Protein AF-A0A258ZKT2-F1 (afdb_monomer_lite)

Foldseek 3Di:
DLVQLLVLLLVLLLVVVVLVVCCVPVCPPVVDPVCVPVSVVVNVVSVVSNVVSVVVNLVVQLVVLVVVLVVVLVVLVVVVVPDDVVVCVVDDPVVSVCCNPVVSVVSSCCRNPVVSVVVSVVSSVVSNLVSVCVVPVVVSVVVVVVVCVVVVVVVVVVVVVVVVVVVVVVVVVVVVVVVVVVVD

Secondary structure (DSSP, 8-state):
-HHHHHHHHHHHHHHHHHHHHHIIIIIIIS--TTHHHHHHHHHHHHHHHHHHHHHHHHHHHHHHHHHHHHHHHHHHHHHHHTS-HHHHHHS-HHHHHHIIIIIHHHHHHIIIIIHHHHHHHHHHHHHHHHHHHHH-HHHHHHHHHHHHHHHHHHHHHHHHHHHHHHHHHHHHHHHHHHHHHHH-

Radius of gyration: 26.13 Å; chains: 1; bounding box: 50×31×79 Å

pLDDT: mean 92.73, std 4.39, range [70.81, 97.38]

Sequence (184 aa):
MVLIGILLTVTATAGTAHIMQPIMDNMFIKKEPEMLIFIPLLLIGIYVLKSLGRYLQSVYTNYIGLHIISRLREDLLEKIMHMDMQFLYINRSGELISRITNDLARVQYFVSSMLPELIRESITVVALVGYVIWLNPVLAFWSLIVMPVIIVPLISITKRLKRLSYRSQEKNADVMTRLTEVFN

Structure (mmCIF, N/CA/C/O backbone):
data_AF-A0A258ZKT2-F1
#
_entry.id   AF-A0A258ZKT2-F1
#
loop_
_atom_site.group_PDB
_atom_site.id
_atom_site.type_symbol
_atom_site.label_atom_id
_atom_site.label_alt_id
_atom_site.label_comp_id
_atom_site.label_asym_id
_atom_site.label_entity_id
_atom_site.label_seq_id
_atom_site.pdbx_PDB_ins_code
_atom_site.Cartn_x
_atom_site.Cartn_y
_atom_site.Cartn_z
_atom_site.occupancy
_atom_site.B_iso_or_equiv
_atom_site.auth_seq_id
_atom_site.auth_comp_id
_atom_site.auth_asym_id
_atom_site.auth_atom_id
_atom_site.pdbx_PDB_model_num
ATOM 1 N N . MET A 1 1 ? 14.574 -7.293 6.098 1.00 87.44 1 MET A N 1
ATOM 2 C CA . MET A 1 1 ? 14.215 -5.890 6.413 1.00 87.44 1 MET A CA 1
ATOM 3 C C . MET A 1 1 ? 12.902 -5.439 5.778 1.00 87.44 1 MET A C 1
ATOM 5 O O . MET A 1 1 ? 12.082 -4.902 6.508 1.00 87.44 1 MET A O 1
ATOM 9 N N . VAL A 1 2 ? 12.629 -5.718 4.492 1.00 91.06 2 VAL A N 1
ATOM 10 C CA . VAL A 1 2 ? 11.321 -5.399 3.862 1.00 91.06 2 VAL A CA 1
ATOM 11 C C . VAL A 1 2 ? 10.137 -5.972 4.652 1.00 91.06 2 VAL A C 1
ATOM 13 O O . VAL A 1 2 ? 9.234 -5.228 5.018 1.00 91.06 2 VAL A O 1
ATOM 16 N N . LEU A 1 3 ? 10.178 -7.267 4.992 1.00 92.44 3 LEU A N 1
ATOM 17 C CA . LEU A 1 3 ? 9.130 -7.925 5.787 1.00 92.44 3 LEU A CA 1
ATOM 18 C C . LEU A 1 3 ? 8.933 -7.284 7.167 1.00 92.44 3 LEU A C 1
ATOM 20 O O . LEU A 1 3 ? 7.804 -7.138 7.614 1.00 92.44 3 LEU A O 1
ATOM 24 N N . ILE A 1 4 ? 10.015 -6.846 7.817 1.00 94.25 4 ILE A N 1
ATOM 25 C CA . ILE A 1 4 ? 9.947 -6.152 9.112 1.00 94.25 4 ILE A CA 1
ATOM 26 C C . ILE A 1 4 ? 9.243 -4.801 8.948 1.00 94.25 4 ILE A C 1
ATOM 28 O O . ILE A 1 4 ? 8.352 -4.481 9.727 1.00 94.25 4 ILE A O 1
ATOM 32 N N . GLY A 1 5 ? 9.582 -4.037 7.904 1.00 94.19 5 GLY A N 1
ATOM 33 C CA . GLY A 1 5 ? 8.896 -2.784 7.582 1.00 94.19 5 GLY A CA 1
ATOM 34 C C . GLY A 1 5 ? 7.404 -2.983 7.292 1.00 94.19 5 GLY A C 1
ATOM 35 O O . GLY A 1 5 ? 6.572 -2.205 7.765 1.00 94.19 5 GLY A O 1
ATOM 36 N N . ILE A 1 6 ? 7.052 -4.061 6.581 1.00 94.31 6 ILE A N 1
ATOM 37 C CA . ILE A 1 6 ? 5.658 -4.455 6.331 1.00 94.31 6 ILE A CA 1
ATOM 38 C C . ILE A 1 6 ? 4.947 -4.769 7.647 1.00 94.31 6 ILE A C 1
ATOM 40 O O . ILE A 1 6 ? 3.912 -4.170 7.921 1.00 94.31 6 ILE A O 1
ATOM 44 N N . LEU A 1 7 ? 5.511 -5.647 8.480 1.00 95.06 7 LEU A N 1
ATOM 45 C CA . LEU A 1 7 ? 4.915 -6.034 9.759 1.00 95.06 7 LEU A CA 1
ATOM 46 C C . LEU A 1 7 ? 4.712 -4.826 10.677 1.00 95.06 7 LEU A C 1
ATOM 48 O O . LEU A 1 7 ? 3.612 -4.654 11.186 1.00 95.06 7 LEU A O 1
ATOM 52 N N . LEU A 1 8 ? 5.711 -3.947 10.812 1.00 95.50 8 LEU A N 1
ATOM 53 C CA . LEU A 1 8 ? 5.593 -2.697 11.576 1.00 95.50 8 LEU A CA 1
ATOM 54 C C . LEU A 1 8 ? 4.475 -1.788 11.048 1.00 95.50 8 LEU A C 1
ATOM 56 O O . LEU A 1 8 ? 3.731 -1.187 11.818 1.00 95.50 8 LEU A O 1
ATOM 60 N N . THR A 1 9 ? 4.338 -1.682 9.726 1.00 95.62 9 THR A N 1
ATOM 61 C CA . THR A 1 9 ? 3.287 -0.858 9.115 1.00 95.62 9 THR A CA 1
ATOM 62 C C . THR A 1 9 ? 1.899 -1.447 9.365 1.00 95.62 9 THR A C 1
ATOM 64 O O . THR A 1 9 ? 0.956 -0.705 9.652 1.00 95.62 9 THR A O 1
ATOM 67 N N . VAL A 1 10 ? 1.766 -2.771 9.258 1.00 95.88 10 VAL A N 1
ATOM 68 C CA . VAL A 1 10 ? 0.510 -3.496 9.486 1.00 95.88 10 VAL A CA 1
ATOM 69 C C . VAL A 1 10 ? 0.095 -3.388 10.949 1.00 95.88 10 VAL A C 1
ATOM 71 O O . VAL A 1 10 ? -1.040 -3.005 11.222 1.00 95.88 10 VAL A O 1
ATOM 74 N N . THR A 1 11 ? 1.003 -3.659 11.891 1.00 94.69 11 THR A N 1
ATOM 75 C CA . THR A 1 11 ? 0.706 -3.581 13.328 1.00 94.69 11 THR A CA 1
ATOM 76 C C . THR A 1 11 ? 0.335 -2.166 13.742 1.00 94.69 11 THR A C 1
ATOM 78 O O . THR A 1 11 ? -0.653 -1.985 14.445 1.00 94.69 11 THR A O 1
ATOM 81 N N . ALA A 1 12 ? 1.043 -1.148 13.246 1.00 95.75 12 ALA A N 1
ATOM 82 C CA . ALA A 1 12 ? 0.686 0.240 13.509 1.00 95.75 12 ALA A CA 1
ATOM 83 C C . ALA A 1 12 ? -0.679 0.611 12.904 1.00 95.75 12 ALA A C 1
ATOM 85 O O . ALA A 1 12 ? -1.458 1.327 13.523 1.00 95.75 12 ALA A O 1
ATOM 86 N N . THR A 1 13 ? -1.015 0.089 11.721 1.00 95.19 13 THR A N 1
ATOM 87 C CA . THR A 1 13 ? -2.330 0.317 11.096 1.00 95.19 13 THR A CA 1
ATOM 88 C C . THR A 1 13 ? -3.459 -0.359 11.881 1.00 95.19 13 THR A C 1
ATOM 90 O O . THR A 1 13 ? -4.485 0.270 12.138 1.00 95.19 13 THR A O 1
ATOM 93 N N . ALA A 1 14 ? -3.263 -1.591 12.348 1.00 93.69 14 ALA A N 1
ATOM 94 C CA . ALA A 1 14 ? -4.203 -2.243 13.259 1.00 93.69 14 ALA A CA 1
ATOM 95 C C . ALA A 1 14 ? -4.321 -1.480 14.592 1.00 93.69 14 ALA A C 1
ATOM 97 O O . ALA A 1 14 ? -5.423 -1.256 15.081 1.00 93.69 14 ALA A O 1
ATOM 98 N N . GLY A 1 15 ? -3.202 -0.982 15.125 1.00 92.88 15 GLY A N 1
ATOM 99 C CA . GLY A 1 15 ? -3.172 -0.127 16.311 1.00 92.88 15 GLY A CA 1
ATOM 100 C C . GLY A 1 15 ? -3.977 1.164 16.138 1.00 92.88 15 GLY A C 1
ATOM 101 O O . GLY A 1 15 ? -4.729 1.532 17.035 1.00 92.88 15 GLY A O 1
ATOM 102 N N . THR A 1 16 ? -3.909 1.818 14.970 1.00 92.56 16 THR A N 1
ATOM 103 C CA . THR A 1 16 ? -4.763 2.989 14.691 1.00 92.56 16 THR A CA 1
ATOM 104 C C . THR A 1 16 ? -6.251 2.646 14.686 1.00 92.56 16 THR A C 1
ATOM 106 O O . THR A 1 16 ? -7.048 3.433 15.188 1.00 92.56 16 THR A O 1
ATOM 109 N N . ALA A 1 17 ? -6.631 1.471 14.171 1.00 91.75 17 ALA A N 1
ATOM 110 C CA . ALA A 1 17 ? -8.018 1.012 14.230 1.00 91.75 17 ALA A CA 1
ATOM 111 C C . ALA A 1 17 ? -8.448 0.742 15.681 1.00 91.75 17 ALA A C 1
ATOM 113 O O . ALA A 1 17 ? -9.543 1.133 16.077 1.00 91.75 17 ALA A O 1
ATOM 114 N N . HIS A 1 18 ? -7.560 0.153 16.486 1.00 91.88 18 HIS A N 1
ATOM 115 C CA . HIS A 1 18 ? -7.815 -0.123 17.895 1.00 91.88 18 HIS A CA 1
ATOM 116 C C . HIS A 1 18 ? -8.028 1.144 18.727 1.00 91.88 18 HIS A C 1
ATOM 118 O O . HIS A 1 18 ? -8.936 1.174 19.547 1.00 91.88 18 HIS A O 1
ATOM 124 N N . ILE A 1 19 ? -7.256 2.211 18.479 1.00 91.69 19 ILE A N 1
ATOM 125 C CA . ILE A 1 19 ? -7.397 3.500 19.179 1.00 91.69 19 ILE A CA 1
ATOM 126 C C . ILE A 1 19 ? -8.776 4.147 18.960 1.00 91.69 19 ILE A C 1
ATOM 128 O O . ILE A 1 19 ? -9.228 4.918 19.808 1.00 91.69 19 ILE A O 1
ATOM 132 N N . MET A 1 20 ? -9.484 3.834 17.872 1.00 91.19 20 MET A N 1
ATOM 133 C CA . MET A 1 20 ? -10.803 4.420 17.622 1.00 91.19 20 MET A CA 1
ATOM 134 C C . MET A 1 20 ? -11.818 4.071 18.721 1.00 91.19 20 MET A C 1
ATOM 136 O O . MET A 1 20 ? -12.633 4.912 19.094 1.00 91.19 20 MET A O 1
ATOM 140 N N . GLN A 1 21 ? -11.744 2.862 19.281 1.00 89.06 21 GLN A N 1
ATOM 141 C CA . GLN A 1 21 ? -12.636 2.434 20.358 1.00 89.06 21 GLN A CA 1
ATOM 142 C C . GLN A 1 21 ? -12.479 3.282 21.642 1.00 89.06 21 GLN A C 1
ATOM 144 O O . GLN A 1 21 ? -13.462 3.893 22.052 1.00 89.06 21 GLN A O 1
ATOM 149 N N . PRO A 1 22 ? -11.288 3.417 22.268 1.00 88.00 22 PRO A N 1
ATOM 150 C CA . PRO A 1 22 ? -11.113 4.253 23.457 1.00 88.00 22 PRO A CA 1
ATOM 151 C C . PRO A 1 22 ? -11.302 5.748 23.178 1.00 88.00 22 PRO A C 1
ATOM 153 O O . PRO A 1 22 ? -11.704 6.474 24.087 1.00 88.00 22 PRO A O 1
ATOM 156 N N . ILE A 1 23 ? -11.069 6.216 21.942 1.00 90.06 23 ILE A N 1
ATOM 157 C CA . ILE A 1 23 ? -11.463 7.571 21.531 1.00 90.06 23 ILE A CA 1
ATOM 158 C C . ILE A 1 23 ? -12.970 7.756 21.745 1.00 90.06 23 ILE A C 1
ATOM 160 O O . ILE A 1 23 ? -13.387 8.699 22.413 1.00 90.06 23 ILE A O 1
ATOM 164 N N . MET A 1 24 ? -13.793 6.864 21.195 1.00 90.31 24 MET A N 1
ATOM 165 C CA . MET A 1 24 ? -15.248 6.983 21.294 1.00 90.31 24 MET A CA 1
ATOM 166 C C . MET A 1 24 ? -15.733 6.744 22.727 1.00 90.31 24 MET A C 1
ATOM 168 O O . MET A 1 24 ? -16.434 7.584 23.289 1.00 90.31 24 MET A O 1
ATOM 172 N N . ASP A 1 25 ? -15.296 5.659 23.359 1.00 88.81 25 ASP A N 1
ATOM 173 C CA . ASP A 1 25 ? -15.838 5.226 24.647 1.00 88.81 25 ASP A CA 1
ATOM 174 C C . ASP A 1 25 ? -15.294 6.042 25.826 1.00 88.81 25 ASP A C 1
ATOM 176 O O . ASP A 1 25 ? -16.057 6.545 26.651 1.00 88.81 25 ASP A O 1
ATOM 180 N N . ASN A 1 26 ? -13.975 6.205 25.929 1.00 87.88 26 ASN A N 1
ATOM 181 C CA . ASN A 1 26 ? -13.369 6.797 27.124 1.00 87.88 26 ASN A CA 1
ATOM 182 C C . ASN A 1 26 ? -13.236 8.322 27.007 1.00 87.88 26 ASN A C 1
ATOM 184 O O . ASN A 1 26 ? -13.490 9.046 27.970 1.00 87.88 26 ASN A O 1
ATOM 188 N N . MET A 1 27 ? -12.889 8.826 25.821 1.00 86.75 27 MET A N 1
ATOM 189 C CA . MET A 1 27 ? -12.668 10.260 25.617 1.00 86.75 27 MET A CA 1
ATOM 190 C C . MET A 1 27 ? -13.966 11.015 25.300 1.00 86.75 27 MET A C 1
ATOM 192 O O . MET A 1 27 ? -14.207 12.067 25.888 1.00 86.75 27 MET A O 1
ATOM 196 N N . PHE A 1 28 ? -14.829 10.490 24.419 1.00 87.62 28 PHE A N 1
ATOM 197 C CA . PHE A 1 28 ? -16.077 11.174 24.044 1.00 87.62 28 PHE A CA 1
ATOM 198 C C . PHE A 1 28 ? -17.275 10.821 24.934 1.00 87.62 28 PHE A C 1
ATOM 200 O O . PHE A 1 28 ? -17.991 11.733 25.356 1.00 87.62 28 PHE A O 1
ATOM 207 N N . ILE A 1 29 ? -17.503 9.535 25.230 1.00 88.75 29 ILE A N 1
ATOM 208 C CA . ILE A 1 29 ? -18.663 9.100 26.028 1.00 88.75 29 ILE A CA 1
ATOM 209 C C . ILE A 1 29 ? -18.413 9.329 27.526 1.00 88.75 29 ILE A C 1
ATOM 211 O O . ILE A 1 29 ? -19.181 10.051 28.161 1.00 88.75 29 ILE A O 1
ATOM 215 N N . LYS A 1 30 ? -17.337 8.763 28.093 1.00 89.56 30 LYS A N 1
ATOM 216 C CA . LYS A 1 30 ? -17.023 8.895 29.533 1.00 89.56 30 LYS A CA 1
ATOM 217 C C . LYS A 1 30 ? -16.371 10.226 29.920 1.00 89.56 30 LYS A C 1
ATOM 219 O O . LYS A 1 30 ? -16.425 10.595 31.089 1.00 89.56 30 LYS A O 1
ATOM 224 N N . LYS A 1 31 ? -15.801 10.957 28.954 1.00 87.69 31 LYS A N 1
ATOM 225 C CA . LYS A 1 31 ? -15.148 12.269 29.144 1.00 87.69 31 LYS A CA 1
ATOM 226 C C . LYS A 1 31 ? -14.045 12.258 30.208 1.00 87.69 31 LYS A C 1
ATOM 228 O O . LYS A 1 31 ? -13.923 13.194 30.998 1.00 87.69 31 LYS A O 1
ATOM 233 N N . GLU A 1 32 ? -13.231 11.208 30.222 1.00 89.38 32 GLU A N 1
ATOM 234 C CA . GLU A 1 32 ? -12.103 11.097 31.148 1.00 89.38 32 GLU A CA 1
ATOM 235 C C . GLU A 1 32 ? -10.998 12.110 30.772 1.00 89.38 32 GLU A C 1
ATOM 237 O O . GLU A 1 32 ? -10.475 12.058 29.654 1.00 89.38 32 GLU A O 1
ATOM 242 N N . PRO A 1 33 ? -10.607 13.037 31.669 1.00 86.50 33 PRO A N 1
ATOM 243 C CA . PRO A 1 33 ? -9.681 14.122 31.333 1.00 86.50 33 PRO A CA 1
ATOM 244 C C . PRO A 1 33 ? -8.262 13.634 31.011 1.00 86.50 33 PRO A C 1
ATOM 246 O O . PRO A 1 33 ? -7.576 14.240 30.192 1.00 86.50 33 PRO A O 1
ATOM 249 N N . GLU A 1 34 ? -7.828 12.515 31.593 1.00 89.38 34 GLU A N 1
ATOM 250 C CA . GLU A 1 34 ? -6.510 11.919 31.329 1.00 89.38 34 GLU A CA 1
ATOM 251 C C . GLU A 1 34 ? -6.385 11.403 29.883 1.00 89.38 34 GLU A C 1
ATOM 253 O O . GLU A 1 34 ? -5.331 11.526 29.249 1.00 89.38 34 GLU A O 1
ATOM 258 N N . MET A 1 35 ? -7.486 10.897 29.315 1.00 88.38 35 MET A N 1
ATOM 259 C CA . MET A 1 35 ? -7.526 10.367 27.948 1.00 88.38 35 MET A CA 1
ATOM 260 C C . MET A 1 35 ? -7.316 11.460 26.894 1.00 88.38 35 MET A C 1
ATOM 262 O O . MET A 1 35 ? -6.794 11.165 25.819 1.00 88.38 35 MET A O 1
ATOM 266 N N . LEU A 1 36 ? -7.638 12.722 27.213 1.00 88.44 36 LEU A N 1
ATOM 267 C CA . LEU A 1 36 ? -7.420 13.871 26.323 1.00 88.44 36 LEU A CA 1
ATOM 268 C C . LEU A 1 36 ? -5.936 14.121 26.028 1.00 88.44 36 LEU A C 1
ATOM 270 O O . LEU A 1 36 ? -5.613 14.685 24.986 1.00 88.44 36 LEU A O 1
ATOM 274 N N . ILE A 1 37 ? -5.038 13.703 26.924 1.00 90.62 37 ILE A N 1
ATOM 275 C CA . ILE A 1 37 ? -3.586 13.835 26.745 1.00 90.62 37 ILE A CA 1
ATOM 276 C C . ILE A 1 37 ? -2.987 12.514 26.255 1.00 90.62 37 ILE A C 1
ATOM 278 O O . ILE A 1 37 ? -2.158 12.505 25.342 1.00 90.62 37 ILE A O 1
ATOM 282 N N . PHE A 1 38 ? -3.422 11.387 26.827 1.00 91.00 38 PHE A N 1
ATOM 283 C CA . PHE A 1 38 ? -2.849 10.077 26.523 1.00 91.00 38 PHE A CA 1
ATOM 284 C C . PHE A 1 38 ? -3.116 9.624 25.080 1.00 91.00 38 PHE A C 1
ATOM 286 O O . PHE A 1 38 ? -2.203 9.147 24.404 1.00 91.00 38 PHE A O 1
ATOM 293 N N . ILE A 1 39 ? -4.343 9.801 24.575 1.00 92.25 39 ILE A N 1
ATOM 294 C CA . ILE A 1 39 ? -4.723 9.336 23.235 1.00 92.25 39 ILE A CA 1
ATOM 295 C C . ILE A 1 39 ? -3.932 10.047 22.124 1.00 92.25 39 ILE A C 1
ATOM 297 O O . ILE A 1 39 ? -3.380 9.344 21.273 1.00 92.25 39 ILE A O 1
ATOM 301 N N . PRO A 1 40 ? -3.820 11.393 22.093 1.00 92.06 40 PRO A N 1
ATOM 302 C CA . PRO A 1 40 ? -3.003 12.069 21.087 1.00 92.06 40 PRO A CA 1
ATOM 303 C C . PRO A 1 40 ? -1.535 11.637 21.119 1.00 92.06 40 PRO A C 1
ATOM 305 O O . PRO A 1 40 ? -0.947 11.398 20.064 1.00 92.06 40 PRO A O 1
ATOM 308 N N . LEU A 1 41 ? -0.950 11.480 22.313 1.00 94.19 41 LEU A N 1
ATOM 309 C CA . LEU A 1 41 ? 0.439 11.040 22.469 1.00 94.19 41 LEU A CA 1
ATOM 310 C C . LEU A 1 41 ? 0.643 9.621 21.915 1.00 94.19 41 LEU A C 1
ATOM 312 O O .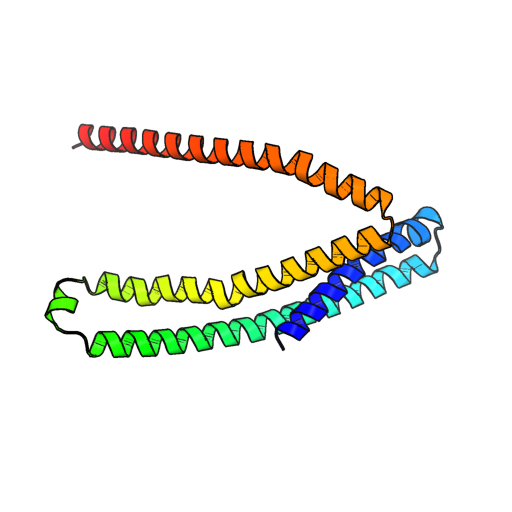 LEU A 1 41 ? 1.589 9.368 21.166 1.00 94.19 41 LEU A O 1
ATOM 316 N N . LEU A 1 42 ? -0.277 8.707 22.233 1.00 93.94 42 LEU A N 1
ATOM 317 C CA . LEU A 1 42 ? -0.266 7.342 21.717 1.00 93.94 42 LEU A CA 1
ATOM 318 C C . LEU A 1 42 ? -0.407 7.328 20.188 1.00 93.94 42 LEU A C 1
ATOM 320 O O . LEU A 1 42 ? 0.325 6.610 19.509 1.00 93.94 42 LEU A O 1
ATOM 324 N N . LEU A 1 43 ? -1.298 8.155 19.635 1.00 93.75 43 LEU A N 1
ATOM 325 C CA . LEU A 1 43 ? -1.506 8.279 18.193 1.00 93.75 43 LEU A CA 1
ATOM 326 C C . LEU A 1 43 ? -0.229 8.762 17.493 1.00 93.75 43 LEU A C 1
ATOM 328 O O . LEU A 1 43 ? 0.177 8.159 16.501 1.00 93.75 43 LEU A O 1
ATOM 332 N N . ILE A 1 44 ? 0.460 9.768 18.042 1.00 95.94 44 ILE A N 1
ATOM 333 C CA . ILE A 1 44 ? 1.774 10.204 17.542 1.00 95.94 44 ILE A CA 1
ATOM 334 C C . ILE A 1 44 ? 2.757 9.027 17.541 1.00 95.94 44 ILE A C 1
ATOM 336 O O . ILE A 1 44 ? 3.371 8.751 16.511 1.00 95.94 44 ILE A O 1
ATOM 340 N N . GLY A 1 45 ? 2.861 8.284 18.648 1.00 96.06 45 GLY A N 1
ATOM 341 C CA . GLY A 1 45 ? 3.732 7.108 18.747 1.00 96.06 45 GLY A CA 1
ATOM 342 C C . GLY A 1 45 ? 3.438 6.049 17.679 1.00 96.06 45 GLY A C 1
ATOM 343 O O . GLY A 1 45 ? 4.353 5.569 17.005 1.00 96.06 45 GLY A O 1
ATOM 344 N N . ILE A 1 46 ? 2.159 5.736 17.449 1.00 96.12 46 ILE A N 1
ATOM 345 C CA . ILE A 1 46 ? 1.747 4.792 16.404 1.00 96.12 46 ILE A CA 1
ATOM 346 C C . ILE A 1 46 ? 2.127 5.302 15.012 1.00 96.12 46 ILE A C 1
ATOM 348 O O . ILE A 1 46 ? 2.650 4.533 14.203 1.00 96.12 46 ILE A O 1
ATOM 352 N N . TYR A 1 47 ? 1.906 6.581 14.709 1.00 95.88 47 TYR A N 1
ATOM 353 C CA . TYR A 1 47 ? 2.246 7.138 13.398 1.00 95.88 47 TYR A CA 1
ATOM 354 C C . TYR A 1 47 ? 3.756 7.236 13.169 1.00 95.88 47 TYR A C 1
ATOM 356 O O . TYR A 1 47 ? 4.207 7.041 12.037 1.00 95.88 47 TYR A O 1
ATOM 364 N N . VAL A 1 48 ? 4.550 7.457 14.217 1.00 97.38 48 VAL A N 1
ATOM 365 C CA . VAL A 1 48 ? 6.016 7.380 14.149 1.00 97.38 48 VAL A CA 1
ATOM 366 C C . VAL A 1 48 ? 6.454 5.957 13.799 1.00 97.38 48 VAL A C 1
ATOM 368 O O . VAL A 1 48 ? 7.190 5.770 12.829 1.00 97.38 48 VAL A O 1
ATOM 371 N N . LEU A 1 49 ? 5.941 4.941 14.502 1.00 96.12 49 LEU A N 1
ATOM 372 C CA . LEU A 1 49 ? 6.231 3.533 14.200 1.00 96.12 49 LEU A CA 1
ATOM 373 C C . LEU A 1 49 ? 5.782 3.138 12.788 1.00 96.12 49 LEU A C 1
ATOM 375 O O . LEU A 1 49 ? 6.529 2.483 12.056 1.00 96.12 49 LEU A O 1
ATOM 379 N N . LYS A 1 50 ? 4.594 3.588 12.369 1.00 95.69 50 LYS A N 1
ATOM 380 C CA . LYS A 1 50 ? 4.069 3.369 11.016 1.00 95.69 50 LYS A CA 1
ATOM 381 C C . LYS A 1 50 ? 4.989 3.970 9.960 1.00 95.69 50 LYS A C 1
ATOM 383 O O . LYS A 1 50 ? 5.296 3.318 8.963 1.00 95.69 50 LYS A O 1
ATOM 388 N N . SER A 1 51 ? 5.437 5.203 10.180 1.00 96.69 51 SER A N 1
ATOM 389 C CA . SER A 1 51 ? 6.307 5.928 9.253 1.00 96.69 51 SER A CA 1
ATOM 390 C C . SER A 1 51 ? 7.687 5.284 9.166 1.00 96.69 51 SER A C 1
ATOM 392 O O . SER A 1 51 ? 8.215 5.133 8.067 1.00 96.69 51 SER A O 1
ATOM 394 N N . LEU A 1 52 ? 8.233 4.813 10.290 1.00 97.00 52 LEU A N 1
ATOM 395 C CA . LEU A 1 52 ? 9.485 4.060 10.318 1.00 97.00 52 LEU A CA 1
ATOM 396 C C . LEU A 1 52 ? 9.364 2.737 9.547 1.00 97.00 52 LEU A C 1
ATOM 398 O O . LEU A 1 52 ? 10.219 2.425 8.718 1.00 97.00 52 LEU A O 1
ATOM 402 N N . GLY A 1 53 ? 8.277 1.987 9.758 1.00 95.94 53 GLY A N 1
ATOM 403 C CA . GLY A 1 53 ? 7.986 0.763 9.008 1.00 95.94 53 GLY A CA 1
ATOM 404 C C . GLY A 1 53 ? 7.896 1.011 7.499 1.00 95.94 53 GLY A C 1
ATOM 405 O O . GLY A 1 53 ? 8.541 0.311 6.715 1.00 95.94 53 GLY A O 1
ATOM 406 N N . ARG A 1 54 ? 7.171 2.063 7.093 1.00 95.31 54 ARG A N 1
ATOM 407 C CA . ARG A 1 54 ? 7.049 2.501 5.691 1.00 95.31 54 ARG A CA 1
ATOM 408 C C . ARG A 1 54 ? 8.389 2.919 5.097 1.00 95.31 54 ARG A C 1
ATOM 410 O O . ARG A 1 54 ? 8.681 2.551 3.962 1.00 95.31 54 ARG A O 1
ATOM 417 N N . TYR A 1 55 ? 9.198 3.662 5.849 1.00 96.50 55 TYR A N 1
ATOM 418 C CA . TYR A 1 55 ? 10.522 4.099 5.420 1.00 96.50 55 TYR A CA 1
ATOM 419 C C . TYR A 1 55 ? 11.444 2.904 5.173 1.00 96.50 55 TYR A C 1
ATOM 421 O O . TYR A 1 55 ? 11.985 2.767 4.077 1.00 96.50 55 TYR A O 1
ATOM 429 N N . LEU A 1 56 ? 11.548 1.986 6.142 1.00 95.94 56 LEU A N 1
ATOM 430 C CA . LEU A 1 56 ? 12.334 0.761 5.996 1.00 95.94 56 LEU A CA 1
ATOM 431 C C . LEU A 1 56 ? 11.847 -0.058 4.798 1.00 95.94 56 LEU A C 1
ATOM 433 O O . LEU A 1 56 ? 12.646 -0.443 3.948 1.00 95.94 56 LEU A O 1
ATOM 437 N N . GLN A 1 57 ? 10.537 -0.286 4.679 1.00 94.88 57 GLN A N 1
ATOM 438 C CA . GLN A 1 57 ? 9.985 -0.992 3.524 1.00 94.88 57 GLN A CA 1
ATOM 439 C C . GLN A 1 57 ? 10.403 -0.310 2.212 1.00 94.88 57 GLN A C 1
ATOM 441 O O . GLN A 1 57 ? 10.912 -0.982 1.318 1.00 94.88 57 GLN A O 1
ATOM 446 N N . SER A 1 58 ? 10.227 1.007 2.105 1.00 94.69 58 SER A N 1
ATOM 447 C CA . SER A 1 58 ? 10.522 1.769 0.891 1.00 94.69 58 SER A CA 1
ATOM 448 C C . SER A 1 58 ? 12.000 1.702 0.511 1.00 94.69 58 SER A C 1
ATOM 450 O O . SER A 1 58 ? 12.319 1.345 -0.621 1.00 94.69 58 SER A O 1
ATOM 452 N N . VAL A 1 59 ? 12.914 1.971 1.448 1.00 96.25 59 VAL A N 1
ATOM 453 C CA . VAL A 1 59 ? 14.361 1.990 1.177 1.00 96.25 59 VAL A CA 1
ATOM 454 C C . VAL A 1 59 ? 14.841 0.631 0.679 1.00 96.25 59 VAL A C 1
ATOM 456 O O . VAL A 1 59 ? 15.449 0.542 -0.387 1.00 96.25 59 VAL A O 1
ATOM 459 N N . TYR A 1 60 ? 14.526 -0.442 1.408 1.00 95.88 60 TYR A N 1
ATOM 460 C CA . TYR A 1 60 ? 15.005 -1.773 1.040 1.00 95.88 60 TYR A CA 1
ATOM 461 C C . TYR A 1 60 ? 14.366 -2.284 -0.248 1.00 95.88 60 TYR A C 1
ATOM 463 O O . TYR A 1 60 ? 15.034 -2.952 -1.034 1.00 95.88 60 TYR A O 1
ATOM 471 N N . THR A 1 61 ? 13.098 -1.962 -0.497 1.00 95.56 61 THR A N 1
ATOM 472 C CA . THR A 1 61 ? 12.455 -2.412 -1.731 1.00 95.56 61 THR A CA 1
ATOM 473 C C . THR A 1 61 ? 12.961 -1.641 -2.950 1.00 95.56 61 THR A C 1
ATOM 475 O O . THR A 1 61 ? 13.213 -2.244 -3.991 1.00 95.56 61 THR A O 1
ATOM 478 N N . ASN A 1 62 ? 13.194 -0.332 -2.827 1.00 95.12 62 ASN A N 1
ATOM 479 C CA . ASN A 1 62 ? 13.820 0.442 -3.900 1.00 95.12 62 ASN A CA 1
ATOM 480 C C . ASN A 1 62 ? 15.245 -0.036 -4.182 1.00 95.12 62 ASN A C 1
ATOM 482 O O . ASN A 1 62 ? 15.607 -0.185 -5.344 1.00 95.12 62 ASN A O 1
ATOM 486 N N . TYR A 1 63 ? 16.021 -0.346 -3.141 1.00 95.94 63 TYR A N 1
ATOM 487 C CA . TYR A 1 63 ? 17.353 -0.926 -3.298 1.00 95.94 63 TYR A CA 1
ATOM 488 C C . TYR A 1 63 ? 17.316 -2.251 -4.076 1.00 95.94 63 TYR A C 1
ATOM 490 O O . TYR A 1 63 ? 18.033 -2.409 -5.061 1.00 95.94 63 TYR A O 1
ATOM 498 N N . ILE A 1 64 ? 16.429 -3.177 -3.690 1.00 93.94 64 ILE A N 1
ATOM 499 C CA . ILE A 1 64 ? 16.244 -4.460 -4.388 1.00 93.94 64 ILE A CA 1
ATOM 500 C C . ILE A 1 64 ? 15.809 -4.235 -5.843 1.00 93.94 64 ILE A C 1
ATOM 502 O O . ILE A 1 64 ? 16.376 -4.838 -6.753 1.00 93.94 64 ILE A O 1
ATOM 506 N N . GLY A 1 65 ? 14.833 -3.352 -6.070 1.00 94.06 65 GLY A N 1
ATOM 507 C CA . GLY A 1 65 ? 14.334 -3.034 -7.406 1.00 94.06 65 GLY A CA 1
ATOM 508 C C . GLY A 1 65 ? 15.423 -2.461 -8.312 1.00 94.06 65 GLY A C 1
ATOM 509 O O . GLY A 1 65 ? 15.579 -2.920 -9.438 1.00 94.06 65 GLY A O 1
ATOM 510 N N . LEU A 1 66 ? 16.224 -1.516 -7.815 1.00 94.69 66 LEU A N 1
ATOM 511 C CA . LEU A 1 66 ? 17.353 -0.953 -8.559 1.00 94.69 66 LEU A CA 1
ATOM 512 C C . LEU A 1 66 ? 18.401 -2.017 -8.892 1.00 94.69 66 LEU A C 1
ATOM 514 O O . LEU A 1 66 ? 18.850 -2.082 -10.031 1.00 94.69 66 LEU A O 1
ATOM 518 N N . HIS A 1 67 ? 18.750 -2.883 -7.938 1.00 95.44 67 HIS A N 1
ATOM 519 C CA . HIS A 1 67 ? 19.740 -3.942 -8.156 1.00 95.44 67 HIS A CA 1
ATOM 520 C C . HIS A 1 67 ? 19.303 -4.950 -9.225 1.00 95.44 67 HIS A C 1
ATOM 522 O O . HIS A 1 67 ? 20.104 -5.352 -10.066 1.00 95.44 67 HIS A O 1
ATOM 528 N N . ILE A 1 68 ? 18.022 -5.332 -9.222 1.00 94.12 68 ILE A N 1
ATOM 529 C CA . ILE A 1 68 ? 17.441 -6.220 -10.240 1.00 94.12 68 ILE A CA 1
ATOM 530 C C . ILE A 1 68 ? 17.488 -5.560 -11.620 1.00 94.12 68 ILE A C 1
ATOM 532 O O . ILE A 1 68 ? 17.867 -6.202 -12.596 1.00 94.12 68 ILE A O 1
ATOM 536 N N . ILE A 1 69 ? 17.142 -4.275 -11.710 1.00 93.69 69 ILE A N 1
ATOM 537 C CA . ILE A 1 69 ? 17.131 -3.552 -12.985 1.00 93.69 69 ILE A CA 1
ATOM 538 C C . ILE A 1 69 ? 18.527 -3.312 -13.538 1.00 93.69 69 ILE A C 1
ATOM 540 O O . ILE A 1 69 ? 18.707 -3.413 -14.749 1.00 93.69 69 ILE A O 1
ATOM 544 N N . SER A 1 70 ? 19.511 -3.028 -12.687 1.00 94.19 70 SER A N 1
ATOM 545 C CA . SER A 1 70 ? 20.901 -2.914 -13.131 1.00 94.19 70 SER A CA 1
ATOM 546 C C . SER A 1 70 ? 21.377 -4.214 -13.778 1.00 94.19 70 SER A C 1
ATOM 548 O O . SER A 1 70 ? 21.881 -4.170 -14.894 1.00 94.19 70 SER A O 1
ATOM 550 N N . ARG A 1 71 ? 21.096 -5.369 -13.157 1.00 95.38 71 ARG A N 1
ATOM 551 C CA . ARG A 1 71 ? 21.428 -6.686 -13.728 1.00 95.38 71 ARG A CA 1
ATOM 552 C C . ARG A 1 71 ? 20.701 -6.961 -15.038 1.00 95.38 71 ARG A C 1
ATOM 554 O O . ARG A 1 71 ? 21.334 -7.305 -16.022 1.00 95.38 71 ARG A O 1
ATOM 561 N N . LEU A 1 72 ? 19.388 -6.727 -15.088 1.00 94.56 72 LEU A N 1
ATOM 562 C CA . LEU A 1 72 ? 18.626 -6.909 -16.327 1.00 94.56 72 LEU A CA 1
ATOM 563 C C . LEU A 1 72 ? 19.137 -6.007 -17.457 1.00 94.56 72 LEU A C 1
ATOM 565 O O . LEU A 1 72 ? 19.113 -6.403 -18.618 1.00 94.56 72 LEU A O 1
ATOM 569 N N . ARG A 1 73 ? 19.596 -4.793 -17.138 1.00 92.50 73 ARG A N 1
ATOM 570 C CA . ARG A 1 73 ? 20.188 -3.892 -18.128 1.00 92.50 73 ARG A CA 1
ATOM 571 C C . ARG A 1 73 ? 21.528 -4.421 -18.639 1.00 92.50 73 ARG A C 1
ATOM 573 O O . ARG A 1 73 ? 21.757 -4.338 -19.841 1.00 92.50 73 ARG A O 1
ATOM 580 N N . GLU A 1 74 ? 22.374 -4.944 -17.756 1.00 94.00 74 GLU A N 1
ATOM 581 C CA . GLU A 1 74 ? 23.642 -5.592 -18.120 1.00 94.00 74 GLU A CA 1
ATOM 582 C C . GLU A 1 74 ? 23.393 -6.807 -19.027 1.00 94.00 74 GLU A C 1
ATOM 584 O O . GLU A 1 74 ? 23.923 -6.844 -20.136 1.00 94.00 74 GLU A O 1
ATOM 589 N N . ASP A 1 75 ? 22.489 -7.711 -18.632 1.00 94.00 75 ASP A N 1
ATOM 590 C CA . ASP A 1 75 ? 22.138 -8.918 -19.394 1.00 94.00 75 ASP A CA 1
ATOM 591 C C . ASP A 1 75 ? 21.580 -8.582 -20.791 1.00 94.00 75 ASP A C 1
ATOM 593 O O . ASP A 1 75 ? 21.941 -9.197 -21.799 1.00 94.00 75 ASP A O 1
ATOM 597 N N . LEU A 1 76 ? 20.686 -7.587 -20.880 1.00 91.50 76 LEU A N 1
ATOM 598 C CA . LEU A 1 76 ? 20.107 -7.160 -22.157 1.00 91.50 76 LEU A CA 1
ATOM 599 C C . LEU A 1 76 ? 21.141 -6.480 -23.055 1.00 91.50 76 LEU A C 1
ATOM 601 O O . LEU A 1 76 ? 21.132 -6.707 -24.266 1.00 91.50 76 LEU A O 1
ATOM 605 N N . LEU A 1 77 ? 22.026 -5.660 -22.486 1.00 90.69 77 LEU A N 1
ATOM 606 C CA . LEU A 1 77 ? 23.091 -5.013 -23.245 1.00 90.69 77 LEU A CA 1
ATOM 607 C C . LEU A 1 77 ? 24.069 -6.051 -23.796 1.00 90.69 77 LEU A C 1
ATOM 609 O O . LEU A 1 77 ? 24.377 -6.021 -24.986 1.00 90.69 77 LEU A O 1
ATOM 613 N N . GLU A 1 78 ? 24.507 -6.995 -22.961 1.00 93.56 78 GLU A N 1
ATOM 614 C CA . GLU A 1 78 ? 25.368 -8.097 -23.383 1.00 93.56 78 GLU A CA 1
ATOM 615 C C . GLU A 1 78 ? 24.713 -8.899 -24.509 1.00 93.56 78 GLU A C 1
ATOM 617 O O . GLU A 1 78 ? 25.351 -9.176 -25.527 1.00 93.56 78 GLU A O 1
ATOM 622 N N . LYS A 1 79 ? 23.416 -9.203 -24.391 1.00 90.81 79 LYS A N 1
ATOM 623 C CA . LYS A 1 79 ? 22.693 -9.933 -25.434 1.00 90.81 79 LYS A CA 1
ATOM 624 C C . LYS A 1 79 ? 22.639 -9.167 -26.755 1.00 90.81 79 LYS A C 1
ATOM 626 O O . LYS A 1 79 ? 22.846 -9.776 -27.800 1.00 90.81 79 LYS A O 1
ATOM 631 N N . ILE A 1 80 ? 22.385 -7.859 -26.714 1.00 89.00 80 ILE A N 1
ATOM 632 C CA . ILE A 1 80 ? 22.313 -7.010 -27.912 1.00 89.00 80 ILE A CA 1
ATOM 633 C C . ILE A 1 80 ? 23.678 -6.897 -28.595 1.00 89.00 80 ILE A C 1
ATOM 635 O O . ILE A 1 80 ? 23.739 -6.943 -29.820 1.00 89.00 80 ILE A O 1
ATOM 639 N N . MET A 1 81 ? 24.772 -6.803 -27.831 1.00 89.12 81 MET A N 1
ATOM 640 C CA . MET A 1 81 ? 26.127 -6.731 -28.398 1.00 89.12 81 MET A CA 1
ATOM 641 C C . MET A 1 81 ? 26.548 -8.009 -29.139 1.00 89.12 81 MET A C 1
ATOM 643 O O . MET A 1 81 ? 27.387 -7.938 -30.032 1.00 89.12 81 MET A O 1
ATOM 647 N N . HIS A 1 82 ? 25.962 -9.160 -28.798 1.00 92.00 82 HIS A N 1
ATOM 648 C CA . HIS A 1 82 ? 26.260 -10.455 -29.423 1.00 92.00 82 HIS A CA 1
ATOM 649 C C . HIS A 1 82 ? 25.200 -10.913 -30.443 1.00 92.00 82 HIS A C 1
ATOM 651 O O . HIS A 1 82 ? 25.266 -12.043 -30.928 1.00 92.00 82 HIS A O 1
ATOM 657 N N . MET A 1 83 ? 24.201 -10.080 -30.754 1.00 88.44 83 MET A N 1
ATOM 658 C CA . MET A 1 83 ? 23.195 -10.385 -31.777 1.00 88.44 83 MET A CA 1
ATOM 659 C C . MET A 1 83 ? 23.752 -10.196 -33.191 1.00 88.44 83 MET A C 1
ATOM 661 O O . MET A 1 83 ? 24.642 -9.381 -33.431 1.00 88.44 83 MET A O 1
ATOM 665 N N . ASP A 1 84 ? 23.215 -10.952 -34.145 1.00 89.06 84 ASP A N 1
ATOM 666 C CA . ASP A 1 84 ? 23.587 -10.830 -35.547 1.00 89.06 84 ASP A CA 1
ATOM 667 C C . ASP A 1 84 ? 23.130 -9.484 -36.131 1.00 89.06 84 ASP A C 1
ATOM 669 O O . ASP A 1 84 ? 22.073 -8.938 -35.800 1.00 89.06 84 ASP A O 1
ATOM 673 N N . MET A 1 85 ? 23.928 -8.948 -37.055 1.00 83.44 85 MET A N 1
ATOM 674 C CA . MET A 1 85 ? 23.632 -7.665 -37.698 1.00 83.44 85 MET A CA 1
ATOM 675 C C . MET A 1 85 ? 22.310 -7.678 -38.473 1.00 83.44 85 MET A C 1
ATOM 677 O O . MET A 1 85 ? 21.674 -6.635 -38.595 1.00 83.44 85 MET A O 1
ATOM 681 N N . GLN A 1 86 ? 21.867 -8.836 -38.973 1.00 87.12 86 GLN A N 1
ATOM 682 C CA . GLN A 1 86 ? 20.596 -8.947 -39.685 1.00 87.12 86 GLN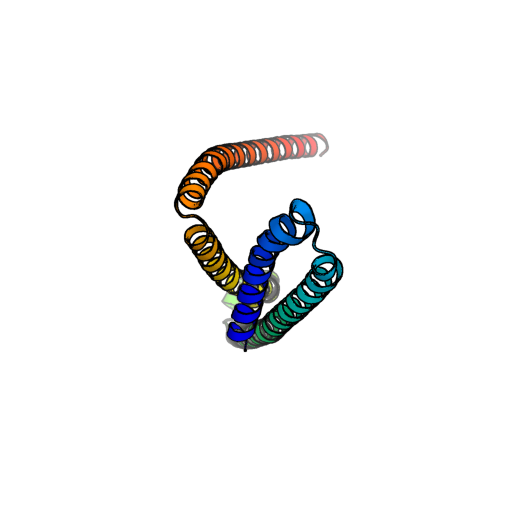 A CA 1
ATOM 683 C C . GLN A 1 86 ? 19.411 -8.742 -38.727 1.00 87.12 86 GLN A C 1
ATOM 685 O O . GLN A 1 86 ? 18.496 -7.985 -39.051 1.00 87.12 86 GLN A O 1
ATOM 690 N N . PHE A 1 87 ? 19.452 -9.309 -37.520 1.00 85.12 87 PHE A N 1
ATOM 691 C CA . PHE A 1 87 ? 18.463 -9.050 -36.474 1.00 85.12 87 PHE A CA 1
ATOM 692 C C . PHE A 1 87 ? 18.422 -7.577 -36.051 1.00 85.12 87 PHE A C 1
ATOM 694 O O . PHE A 1 87 ? 17.332 -7.016 -35.919 1.00 85.12 87 PHE A O 1
ATOM 701 N N . LEU A 1 88 ? 19.583 -6.937 -35.881 1.00 83.12 88 LEU A N 1
ATOM 702 C CA . LEU A 1 88 ? 19.682 -5.512 -35.531 1.00 83.12 88 LEU A CA 1
ATOM 703 C C . LEU A 1 88 ? 19.241 -4.579 -36.670 1.00 83.12 88 LEU A C 1
ATOM 705 O O . LEU A 1 88 ? 18.840 -3.445 -36.422 1.00 83.12 88 LEU A O 1
ATOM 709 N N . TYR A 1 89 ? 19.311 -5.042 -37.918 1.00 80.94 89 TYR A N 1
ATOM 710 C CA . TYR A 1 89 ? 18.840 -4.295 -39.083 1.00 80.94 89 TYR A CA 1
ATOM 711 C C . TYR A 1 89 ? 17.319 -4.404 -39.261 1.00 80.94 89 TYR A C 1
ATOM 713 O O . TYR A 1 89 ? 16.658 -3.422 -39.595 1.00 80.94 89 TYR A O 1
ATOM 721 N N . ILE A 1 90 ? 16.752 -5.590 -39.008 1.00 82.31 90 ILE A N 1
ATOM 722 C CA . ILE A 1 90 ? 15.303 -5.838 -39.074 1.00 82.31 90 ILE A CA 1
ATOM 723 C C . ILE A 1 90 ? 14.580 -5.153 -37.905 1.00 82.31 90 ILE A C 1
ATOM 725 O O . ILE A 1 90 ? 13.536 -4.528 -38.099 1.00 82.31 90 ILE A O 1
ATOM 729 N N . ASN A 1 91 ? 15.134 -5.243 -36.694 1.00 78.75 91 ASN A N 1
ATOM 730 C CA . ASN A 1 91 ? 14.574 -4.612 -35.502 1.00 78.75 91 ASN A CA 1
ATOM 731 C C . ASN A 1 91 ? 15.204 -3.233 -35.315 1.00 78.75 91 ASN A C 1
ATOM 733 O O . ASN A 1 91 ? 16.367 -3.125 -34.937 1.00 78.75 91 ASN A O 1
ATOM 737 N N . ARG A 1 92 ? 14.433 -2.164 -35.553 1.00 76.12 92 ARG A N 1
ATOM 738 C CA . ARG A 1 92 ? 14.927 -0.782 -35.437 1.00 76.12 92 ARG A CA 1
ATOM 739 C C . ARG A 1 92 ? 15.605 -0.572 -34.079 1.00 76.12 92 ARG A C 1
ATOM 741 O O . ARG A 1 92 ? 14.992 -0.806 -33.040 1.00 76.12 92 ARG A O 1
ATOM 748 N N . SER A 1 93 ? 16.825 -0.039 -34.079 1.00 77.50 93 SER A N 1
ATOM 749 C CA . SER A 1 93 ? 17.597 0.264 -32.860 1.00 77.50 93 SER A CA 1
ATOM 750 C C . SER A 1 93 ? 16.804 1.076 -31.827 1.00 77.50 93 SER A C 1
ATOM 752 O O . SER A 1 93 ? 16.899 0.820 -30.629 1.00 77.50 93 SER A O 1
ATOM 754 N N . GLY A 1 94 ? 15.943 1.993 -32.281 1.00 83.00 94 GLY A N 1
ATOM 755 C CA . GLY A 1 94 ? 15.035 2.753 -31.418 1.00 83.00 94 GLY A CA 1
ATOM 756 C C . GLY A 1 94 ? 14.008 1.898 -30.659 1.00 83.00 94 GLY A C 1
ATOM 757 O O . GLY A 1 94 ? 13.669 2.228 -29.526 1.00 83.00 94 GLY A O 1
ATOM 758 N N . GLU A 1 95 ? 13.543 0.783 -31.229 1.00 84.00 95 GLU A N 1
ATOM 759 C CA . GLU A 1 95 ? 12.644 -0.150 -30.539 1.00 84.00 95 GLU A CA 1
ATOM 760 C C . GLU A 1 95 ? 13.383 -0.918 -29.437 1.00 84.00 95 GLU A C 1
ATOM 762 O O . GLU A 1 95 ? 12.875 -1.033 -28.322 1.00 84.00 95 GLU A O 1
ATOM 767 N N . LEU A 1 96 ? 14.606 -1.380 -29.711 1.00 84.44 96 LEU A N 1
ATOM 768 C CA . LEU A 1 96 ? 15.444 -2.065 -28.722 1.00 84.44 96 LEU A CA 1
ATOM 769 C C . LEU A 1 96 ? 15.801 -1.131 -27.555 1.00 84.44 96 LEU A C 1
ATOM 771 O O . LEU A 1 96 ? 15.658 -1.513 -26.394 1.00 84.44 96 LEU A O 1
ATOM 775 N N . ILE A 1 97 ? 16.167 0.121 -27.851 1.00 85.31 97 ILE A N 1
ATOM 776 C CA . ILE A 1 97 ? 16.412 1.156 -26.834 1.00 85.31 97 ILE A CA 1
ATOM 777 C C . ILE A 1 97 ? 15.141 1.425 -26.023 1.00 85.31 97 ILE A C 1
ATOM 779 O O . ILE A 1 97 ? 15.206 1.483 -24.797 1.00 85.31 97 ILE A O 1
ATOM 783 N N . SER A 1 98 ? 13.984 1.552 -26.681 1.00 88.25 98 SER A N 1
ATOM 784 C CA . SER A 1 98 ? 12.699 1.768 -26.007 1.00 88.25 98 SER A CA 1
ATOM 785 C C . SER A 1 98 ? 12.348 0.624 -25.055 1.00 88.25 98 SER A C 1
ATOM 787 O O . SER A 1 98 ? 11.906 0.880 -23.940 1.00 88.25 98 SER A O 1
ATOM 789 N N . ARG A 1 99 ? 12.590 -0.633 -25.441 1.00 83.88 99 ARG A N 1
ATOM 790 C CA . ARG A 1 99 ? 12.381 -1.790 -24.556 1.00 83.88 99 ARG A CA 1
ATOM 791 C C . ARG A 1 99 ? 13.322 -1.740 -23.352 1.00 83.88 99 ARG A C 1
ATOM 793 O O . ARG A 1 99 ? 12.871 -1.879 -22.219 1.00 83.88 99 ARG A O 1
ATOM 800 N N . ILE A 1 100 ? 14.608 -1.453 -23.559 1.00 86.31 100 ILE A N 1
ATOM 801 C CA . ILE A 1 100 ? 15.574 -1.339 -22.454 1.00 86.31 100 ILE A CA 1
ATOM 802 C C . ILE A 1 100 ? 15.205 -0.205 -21.491 1.00 86.31 100 ILE A C 1
ATOM 804 O O . ILE A 1 100 ? 15.396 -0.342 -20.289 1.00 86.31 100 ILE A O 1
ATOM 808 N N . THR A 1 101 ? 14.689 0.923 -21.970 1.00 86.56 101 THR A N 1
ATOM 809 C CA . THR A 1 101 ? 14.373 2.054 -21.089 1.00 86.56 101 THR A CA 1
ATOM 810 C C . THR A 1 101 ? 12.988 1.918 -20.463 1.00 86.56 101 THR A C 1
ATOM 812 O O . THR A 1 101 ? 12.859 1.953 -19.239 1.00 86.56 101 THR A O 1
ATOM 815 N N . ASN A 1 102 ? 11.954 1.709 -21.276 1.00 91.81 102 ASN A N 1
ATOM 816 C CA . ASN A 1 102 ? 10.562 1.727 -20.835 1.00 91.81 102 ASN A CA 1
ATOM 817 C C . ASN A 1 102 ? 10.118 0.405 -20.205 1.00 91.81 102 ASN A C 1
ATOM 819 O O . ASN A 1 102 ? 9.407 0.424 -19.198 1.00 91.81 102 ASN A O 1
ATOM 823 N N . ASP A 1 103 ? 10.508 -0.748 -20.757 1.00 91.62 103 ASP A N 1
ATOM 824 C CA . ASP A 1 103 ? 10.079 -2.035 -20.192 1.00 91.62 103 ASP A CA 1
ATOM 825 C C . ASP A 1 103 ? 10.804 -2.296 -18.878 1.00 91.62 103 ASP A C 1
ATOM 827 O O . ASP A 1 103 ? 10.156 -2.652 -17.895 1.00 91.62 103 ASP A O 1
ATOM 831 N N . LEU A 1 104 ? 12.110 -2.011 -18.805 1.00 91.25 104 LEU A N 1
ATOM 832 C CA . LEU A 1 104 ? 12.834 -2.100 -17.536 1.00 91.25 104 LEU A CA 1
ATOM 833 C C . LEU A 1 104 ? 12.283 -1.129 -16.491 1.00 91.25 104 LEU A C 1
ATOM 835 O O . LEU A 1 104 ? 12.145 -1.524 -15.339 1.00 91.25 104 LEU A O 1
ATOM 839 N N . ALA A 1 105 ? 11.899 0.100 -16.853 1.00 90.94 105 ALA A N 1
ATOM 840 C CA . ALA A 1 105 ? 11.256 1.012 -15.903 1.00 90.94 105 ALA A CA 1
ATOM 841 C C . ALA A 1 105 ? 9.917 0.456 -15.377 1.00 90.94 105 ALA A C 1
ATOM 843 O O . ALA A 1 105 ? 9.618 0.557 -14.185 1.00 90.94 105 ALA A O 1
ATOM 844 N N . ARG A 1 106 ? 9.120 -0.194 -16.237 1.00 94.19 106 ARG A N 1
ATOM 845 C CA . ARG A 1 106 ? 7.880 -0.873 -15.822 1.00 94.19 106 ARG A CA 1
ATOM 846 C C . ARG A 1 106 ? 8.154 -2.053 -14.891 1.00 94.19 106 ARG A C 1
ATOM 848 O O . ARG A 1 106 ? 7.478 -2.188 -13.872 1.00 94.19 106 ARG A O 1
ATOM 855 N N . VAL A 1 107 ? 9.162 -2.869 -15.197 1.00 94.75 107 VAL A N 1
ATOM 856 C CA . VAL A 1 107 ? 9.613 -3.963 -14.321 1.00 94.75 107 VAL A CA 1
ATOM 857 C C . VAL A 1 107 ? 10.112 -3.408 -12.985 1.00 94.75 107 VAL A C 1
ATOM 859 O O . VAL A 1 107 ? 9.780 -3.959 -11.936 1.00 94.75 107 VAL A O 1
ATOM 862 N N . GLN A 1 108 ? 10.827 -2.279 -12.999 1.00 93.31 108 GLN A N 1
ATOM 863 C CA . GLN A 1 108 ? 11.309 -1.618 -11.790 1.00 93.31 108 GLN A CA 1
ATOM 864 C C . GLN A 1 108 ? 10.142 -1.277 -10.880 1.00 93.31 108 GLN A C 1
ATOM 866 O O . GLN A 1 108 ? 10.142 -1.670 -9.720 1.00 93.31 108 GLN A O 1
ATOM 871 N N . TYR A 1 109 ? 9.138 -0.584 -11.421 1.00 94.44 109 TYR A N 1
ATOM 872 C CA . TYR A 1 109 ? 7.948 -0.186 -10.681 1.00 94.44 109 TYR A CA 1
ATOM 873 C C . TYR A 1 109 ? 7.182 -1.395 -10.134 1.00 94.44 109 TYR A C 1
ATOM 875 O O . TYR A 1 109 ? 6.742 -1.394 -8.981 1.00 94.44 109 TYR A O 1
ATOM 883 N N . PHE A 1 110 ? 7.060 -2.457 -10.932 1.00 95.44 110 PHE A N 1
ATOM 884 C CA . PHE A 1 110 ? 6.405 -3.684 -10.496 1.00 95.44 110 PHE A CA 1
ATOM 885 C C . PHE A 1 110 ? 7.090 -4.290 -9.261 1.00 95.44 110 PHE A C 1
ATOM 887 O O . PHE A 1 110 ? 6.421 -4.601 -8.274 1.00 95.44 110 PHE A O 1
ATOM 894 N N . VAL A 1 111 ? 8.420 -4.404 -9.285 1.00 94.44 111 VAL A N 1
ATOM 895 C CA . VAL A 1 111 ? 9.203 -5.039 -8.214 1.00 94.44 111 VAL A CA 1
ATOM 896 C C . VAL A 1 111 ? 9.402 -4.118 -7.007 1.00 94.44 111 VAL A C 1
ATOM 898 O O . VAL A 1 111 ? 9.349 -4.584 -5.869 1.00 94.44 111 VAL A O 1
ATOM 901 N N . SER A 1 112 ? 9.619 -2.818 -7.225 1.00 94.31 112 SER A N 1
ATOM 902 C CA . SER A 1 112 ? 9.909 -1.854 -6.156 1.00 94.31 112 SER A CA 1
ATOM 903 C C . SER A 1 112 ? 8.664 -1.295 -5.471 1.00 94.31 112 SER A C 1
ATOM 905 O O . SER A 1 112 ? 8.765 -0.776 -4.361 1.00 94.31 112 SER A O 1
ATOM 907 N N . SER A 1 113 ? 7.502 -1.374 -6.124 1.00 92.50 113 SER A N 1
ATOM 908 C CA . SER A 1 113 ? 6.274 -0.730 -5.649 1.00 92.50 113 SER A CA 1
ATOM 909 C C . SER A 1 113 ? 5.091 -1.693 -5.647 1.00 92.50 113 SER A C 1
ATOM 911 O O . SER A 1 113 ? 4.609 -2.050 -4.573 1.00 92.50 113 SER A O 1
ATOM 913 N N . MET A 1 114 ? 4.656 -2.164 -6.821 1.00 95.50 114 MET A N 1
ATOM 914 C CA . MET A 1 114 ? 3.372 -2.865 -6.973 1.00 95.50 114 MET A CA 1
ATOM 915 C C . MET A 1 114 ? 3.303 -4.183 -6.189 1.00 95.50 114 MET A C 1
ATOM 917 O O . MET A 1 114 ? 2.351 -4.418 -5.449 1.00 95.50 114 MET A O 1
ATOM 921 N N . LEU A 1 115 ? 4.310 -5.043 -6.326 1.00 94.56 115 LEU A N 1
ATOM 922 C CA . LEU A 1 115 ? 4.365 -6.339 -5.649 1.00 94.56 115 LEU A CA 1
ATOM 923 C C . LEU A 1 115 ? 4.479 -6.206 -4.110 1.00 94.56 115 LEU A C 1
ATOM 925 O O . LEU A 1 115 ? 3.683 -6.821 -3.400 1.00 94.56 115 LEU A O 1
ATOM 929 N N . PRO A 1 116 ? 5.398 -5.396 -3.553 1.00 93.12 116 PRO A N 1
ATOM 930 C CA . PRO A 1 116 ? 5.486 -5.170 -2.106 1.00 93.12 116 PRO A CA 1
ATOM 931 C C . PRO A 1 116 ? 4.239 -4.514 -1.515 1.00 93.12 116 PRO A C 1
ATOM 933 O O . PRO A 1 116 ? 3.870 -4.804 -0.375 1.00 93.12 116 PRO A O 1
ATOM 936 N N . GLU A 1 117 ? 3.608 -3.610 -2.264 1.00 94.44 117 GLU A N 1
ATOM 937 C CA . GLU A 1 117 ? 2.333 -3.007 -1.892 1.00 94.44 117 GLU A CA 1
ATOM 938 C C . GLU A 1 117 ? 1.232 -4.059 -1.840 1.00 94.44 117 GLU A C 1
ATOM 940 O O . GLU A 1 117 ? 0.576 -4.174 -0.811 1.00 94.44 117 GLU A O 1
ATOM 945 N N . LEU A 1 118 ? 1.102 -4.899 -2.868 1.00 96.75 118 LEU A N 1
ATOM 946 C CA . LEU A 1 118 ? 0.137 -5.997 -2.884 1.00 96.75 118 LEU A CA 1
ATOM 947 C C . LEU A 1 118 ? 0.298 -6.917 -1.665 1.00 96.75 118 LEU A C 1
ATOM 949 O O . LEU A 1 118 ? -0.694 -7.251 -1.018 1.00 96.75 118 LEU A O 1
ATOM 953 N N . ILE A 1 119 ? 1.534 -7.294 -1.320 1.00 95.38 119 ILE A N 1
ATOM 954 C CA . ILE A 1 119 ? 1.820 -8.125 -0.140 1.00 95.38 119 ILE A CA 1
ATOM 955 C C . ILE A 1 119 ? 1.387 -7.405 1.138 1.00 95.38 119 ILE A C 1
ATOM 957 O O . ILE A 1 119 ? 0.668 -7.981 1.955 1.00 95.38 119 ILE A O 1
ATOM 961 N N . ARG A 1 120 ? 1.800 -6.144 1.315 1.00 95.25 120 ARG A N 1
ATOM 962 C CA . ARG A 1 120 ? 1.446 -5.355 2.499 1.00 95.25 120 ARG A CA 1
ATOM 963 C C . ARG A 1 120 ? -0.064 -5.206 2.630 1.00 95.25 120 ARG A C 1
ATOM 965 O O . ARG A 1 120 ? -0.583 -5.495 3.698 1.00 95.25 120 ARG A O 1
ATOM 972 N N . GLU A 1 121 ? -0.757 -4.775 1.580 1.00 96.00 121 GLU A N 1
ATOM 973 C CA . GLU A 1 121 ? -2.204 -4.554 1.625 1.00 96.00 121 GLU A CA 1
ATOM 974 C C . GLU A 1 121 ? -2.966 -5.859 1.862 1.00 96.00 121 GLU A C 1
ATOM 976 O O . GLU A 1 121 ? -3.912 -5.870 2.643 1.00 96.00 121 GLU A O 1
ATOM 981 N N . SER A 1 122 ? -2.514 -6.980 1.294 1.00 97.38 122 SER A N 1
ATOM 982 C CA . SER A 1 122 ? -3.112 -8.293 1.573 1.00 97.38 122 SER A CA 1
ATOM 983 C C . SER A 1 122 ? -3.009 -8.653 3.059 1.00 97.38 122 SER A C 1
ATOM 985 O O . SER A 1 122 ? -3.999 -9.048 3.673 1.00 97.38 122 SER A O 1
ATOM 987 N N . ILE A 1 123 ? -1.833 -8.460 3.667 1.00 96.56 123 ILE A N 1
ATOM 988 C CA . ILE A 1 123 ? -1.626 -8.712 5.100 1.00 96.56 123 ILE A CA 1
ATOM 989 C C . ILE A 1 123 ? -2.437 -7.719 5.949 1.00 96.56 123 ILE A C 1
ATOM 991 O O . ILE A 1 123 ? -3.060 -8.128 6.927 1.00 96.56 123 ILE A O 1
ATOM 995 N N . THR A 1 124 ? -2.481 -6.437 5.571 1.00 96.69 124 THR A N 1
ATOM 996 C CA . THR A 1 124 ? -3.292 -5.412 6.247 1.00 96.69 124 THR A CA 1
ATOM 997 C C . THR A 1 124 ? -4.769 -5.791 6.248 1.00 96.69 124 THR A C 1
ATOM 999 O O . THR A 1 124 ? -5.410 -5.711 7.292 1.00 96.69 124 THR A O 1
ATOM 1002 N N . VAL A 1 125 ? -5.311 -6.237 5.111 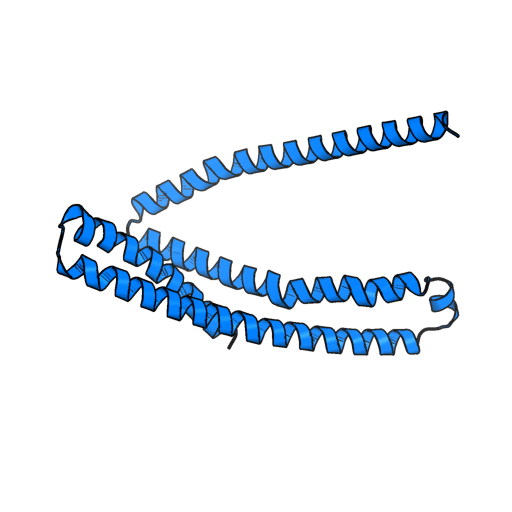1.00 96.06 125 VAL A N 1
ATOM 1003 C CA . VAL A 1 125 ? -6.711 -6.670 5.002 1.00 96.06 125 VAL A CA 1
ATOM 1004 C C . VAL A 1 125 ? -6.982 -7.839 5.943 1.00 96.06 125 VAL A C 1
ATOM 1006 O O . VAL A 1 125 ? -7.930 -7.772 6.719 1.00 96.06 125 VAL A O 1
ATOM 1009 N N . VAL A 1 126 ? -6.135 -8.873 5.938 1.00 96.50 126 VAL A N 1
ATOM 1010 C CA . VAL A 1 126 ? -6.294 -10.027 6.840 1.00 96.50 126 VAL A CA 1
ATOM 1011 C C . VAL A 1 126 ? -6.236 -9.594 8.308 1.00 96.50 126 VAL A C 1
ATOM 1013 O O . VAL A 1 126 ? -7.081 -10.009 9.099 1.00 96.50 126 VAL A O 1
ATOM 1016 N N . ALA A 1 127 ? -5.291 -8.722 8.668 1.00 95.81 127 ALA A N 1
ATOM 1017 C CA . ALA A 1 127 ? -5.144 -8.220 10.031 1.00 95.81 127 ALA A CA 1
ATOM 1018 C C . ALA A 1 127 ? -6.360 -7.397 10.489 1.00 95.81 127 ALA A C 1
ATOM 1020 O O . ALA A 1 127 ? -6.863 -7.609 11.590 1.00 95.81 127 ALA A O 1
ATOM 1021 N N . LEU A 1 128 ? -6.862 -6.484 9.651 1.00 94.31 128 LEU A N 1
ATOM 1022 C CA . LEU A 1 128 ? -8.009 -5.636 9.984 1.00 94.31 128 LEU A CA 1
ATOM 1023 C C . LEU A 1 128 ? -9.323 -6.419 10.011 1.00 94.31 128 LEU A C 1
ATOM 1025 O O . LEU A 1 128 ? -10.122 -6.225 10.921 1.00 94.31 128 LEU A O 1
ATOM 1029 N N . VAL A 1 129 ? -9.543 -7.325 9.056 1.00 94.94 129 VAL A N 1
ATOM 1030 C CA . VAL A 1 129 ? -10.726 -8.197 9.056 1.00 94.94 129 VAL A CA 1
ATOM 1031 C C . VAL A 1 129 ? -10.705 -9.104 10.285 1.00 94.94 129 VAL A C 1
ATOM 1033 O O . VAL A 1 129 ? -11.707 -9.186 10.991 1.00 94.94 129 VAL A O 1
ATOM 1036 N N . GLY A 1 130 ? -9.558 -9.717 10.594 1.00 95.06 130 GLY A N 1
ATOM 1037 C CA . GLY A 1 130 ? -9.384 -10.505 11.814 1.00 95.06 130 GLY A CA 1
ATOM 1038 C C . GLY A 1 130 ? -9.656 -9.688 13.079 1.00 95.06 130 GLY A C 1
ATOM 1039 O O . GLY A 1 130 ? -10.360 -10.156 13.971 1.00 95.06 130 GLY A O 1
ATOM 1040 N N . TYR A 1 131 ? -9.175 -8.442 13.128 1.00 93.94 131 TYR A N 1
ATOM 1041 C CA . TYR A 1 131 ? -9.417 -7.528 14.244 1.00 93.94 131 TYR A CA 1
ATOM 1042 C C . TYR A 1 131 ? -10.905 -7.183 14.420 1.00 93.94 131 TYR A C 1
ATOM 1044 O O . TYR A 1 131 ? -11.421 -7.243 15.534 1.00 93.94 131 TYR A O 1
ATOM 1052 N N . VAL A 1 132 ? -11.624 -6.869 13.339 1.00 93.69 132 VAL A N 1
ATOM 1053 C CA . VAL A 1 132 ? -13.058 -6.531 13.410 1.00 93.69 132 VAL A CA 1
ATOM 1054 C C . VAL A 1 132 ? -13.905 -7.750 13.789 1.00 93.69 132 VAL A C 1
ATOM 1056 O O . VAL A 1 132 ? -14.832 -7.617 14.587 1.00 93.69 132 VAL A O 1
ATOM 1059 N N . ILE A 1 133 ? -13.568 -8.943 13.282 1.00 95.31 133 ILE A N 1
ATOM 1060 C CA . ILE A 1 133 ? -14.218 -10.197 13.695 1.00 95.31 133 ILE A CA 1
ATOM 1061 C C . ILE A 1 133 ? -13.991 -10.450 15.188 1.00 95.31 133 ILE A C 1
ATOM 1063 O O . ILE A 1 133 ? -14.935 -10.813 15.883 1.00 95.31 133 ILE A O 1
ATOM 1067 N N . TRP A 1 134 ? -12.771 -10.229 15.688 1.00 94.44 134 TRP A N 1
ATOM 1068 C CA . TRP A 1 134 ? -12.462 -10.360 17.113 1.00 94.44 134 TRP A CA 1
ATOM 1069 C C . TRP A 1 134 ? -13.253 -9.368 17.978 1.00 94.44 134 TRP A C 1
ATOM 1071 O O . TRP A 1 134 ? -13.716 -9.737 19.054 1.00 94.44 134 TRP A O 1
ATOM 1081 N N . LEU A 1 135 ? -13.452 -8.136 17.498 1.00 92.31 135 LEU A N 1
ATOM 1082 C CA . LEU A 1 135 ? -14.195 -7.102 18.220 1.00 92.31 135 LEU A CA 1
ATOM 1083 C C . LEU A 1 135 ? -15.696 -7.416 18.317 1.00 92.31 135 LEU A C 1
ATOM 1085 O O . LEU A 1 135 ? -16.282 -7.325 19.394 1.00 92.31 135 LEU A O 1
ATOM 1089 N N . ASN A 1 136 ? -16.337 -7.748 17.194 1.00 94.69 136 ASN A N 1
ATOM 1090 C CA . ASN A 1 136 ? -17.746 -8.134 17.170 1.00 94.69 136 ASN A CA 1
ATOM 1091 C C . ASN A 1 136 ? -18.051 -9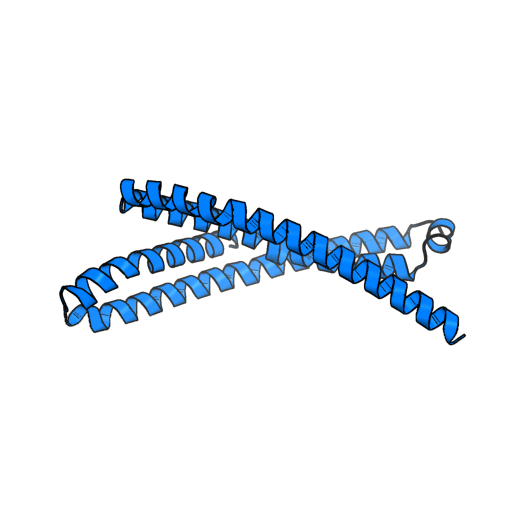.008 15.937 1.00 94.69 136 ASN A C 1
ATOM 1093 O O . ASN A 1 136 ? -18.262 -8.468 14.845 1.00 94.69 136 ASN A O 1
ATOM 1097 N N . PRO A 1 137 ? -18.158 -10.341 16.097 1.00 95.75 137 PRO A N 1
ATOM 1098 C CA . PRO A 1 137 ? -18.380 -11.255 14.976 1.00 95.75 137 PRO A CA 1
ATOM 1099 C C . PRO A 1 137 ? -19.680 -10.995 14.204 1.00 95.75 137 PRO A C 1
ATOM 1101 O O . PRO A 1 137 ? -19.729 -11.187 12.991 1.00 95.75 137 PRO A O 1
ATOM 1104 N N . VAL A 1 138 ? -20.734 -10.539 14.890 1.00 96.50 138 VAL A N 1
ATOM 1105 C CA . VAL A 1 138 ? -22.054 -10.314 14.285 1.00 96.50 138 VAL A CA 1
ATOM 1106 C C . VAL A 1 138 ? -22.025 -9.079 13.387 1.00 96.50 138 VAL A C 1
ATOM 1108 O O . VAL A 1 138 ? -22.452 -9.143 12.235 1.00 96.50 138 VAL A O 1
ATOM 1111 N N . LEU A 1 139 ? -21.476 -7.963 13.877 1.00 93.38 139 LEU A N 1
ATOM 1112 C CA . LEU A 1 139 ? -21.314 -6.750 13.068 1.00 93.38 139 LEU A CA 1
ATOM 1113 C C . LEU A 1 139 ? -20.302 -6.962 11.934 1.00 93.38 139 LEU A C 1
ATOM 1115 O O . LEU A 1 139 ? -20.529 -6.502 10.811 1.00 93.38 139 LEU A O 1
ATOM 1119 N N . ALA A 1 140 ? -19.220 -7.702 12.193 1.00 95.38 140 ALA A N 1
ATOM 1120 C CA . ALA A 1 140 ? -18.248 -8.083 11.174 1.00 95.38 140 ALA A CA 1
ATOM 1121 C C . ALA A 1 140 ? -18.914 -8.853 10.025 1.00 95.38 140 ALA A C 1
ATOM 1123 O O . ALA A 1 140 ? -18.750 -8.482 8.867 1.00 95.38 140 ALA A O 1
ATOM 1124 N N . PHE A 1 141 ? -19.727 -9.867 10.329 1.00 95.50 141 PHE A N 1
ATOM 1125 C CA . PHE A 1 141 ? -20.441 -10.646 9.317 1.00 95.50 141 PHE A CA 1
ATOM 1126 C C . PHE A 1 141 ? -21.347 -9.775 8.437 1.00 95.50 141 PHE A C 1
ATOM 1128 O O . PHE A 1 141 ? -21.256 -9.826 7.209 1.00 95.50 141 PHE A O 1
ATOM 1135 N N . TRP A 1 142 ? -22.175 -8.920 9.047 1.00 95.94 142 TRP A N 1
ATOM 1136 C CA . TRP A 1 142 ? -23.058 -8.032 8.290 1.00 95.94 142 TRP A CA 1
ATOM 1137 C C . TRP A 1 142 ? -22.282 -7.025 7.440 1.00 95.94 142 TRP A C 1
ATOM 1139 O O . TRP A 1 142 ? -22.596 -6.852 6.264 1.00 95.94 142 TRP A O 1
ATOM 1149 N N . SER A 1 143 ? -21.236 -6.401 7.987 1.00 92.50 143 SER A N 1
ATOM 1150 C CA . SER A 1 143 ? -20.389 -5.470 7.227 1.00 92.50 143 SER A CA 1
ATOM 1151 C C . SER A 1 143 ? -19.683 -6.144 6.042 1.00 92.50 143 SER A C 1
ATOM 1153 O O . SER A 1 143 ? -19.684 -5.591 4.940 1.00 92.50 143 SER A O 1
ATOM 1155 N N . LEU A 1 144 ? -19.171 -7.366 6.226 1.00 92.19 144 LEU A N 1
ATOM 1156 C CA . LEU A 1 144 ? -18.539 -8.175 5.178 1.00 92.19 144 LEU A CA 1
ATOM 1157 C C . LEU A 1 144 ? -19.508 -8.592 4.065 1.00 92.19 144 LEU A C 1
ATOM 1159 O O . LEU A 1 144 ? -19.054 -8.821 2.950 1.00 92.19 144 LEU A O 1
ATOM 1163 N N . ILE A 1 145 ? -20.816 -8.675 4.332 1.00 94.88 145 ILE A N 1
ATOM 1164 C CA . ILE A 1 145 ? -21.848 -8.957 3.318 1.00 94.88 145 ILE A CA 1
ATOM 1165 C C . ILE A 1 145 ? -22.323 -7.681 2.625 1.00 94.88 145 ILE A C 1
ATOM 1167 O O . ILE A 1 145 ? -22.484 -7.656 1.405 1.00 94.88 145 ILE A O 1
ATOM 1171 N N . VAL A 1 146 ? -22.537 -6.602 3.374 1.00 95.69 146 VAL A N 1
ATOM 1172 C CA . VAL A 1 146 ? -23.006 -5.328 2.810 1.00 95.69 146 VAL A CA 1
ATOM 1173 C C . VAL A 1 146 ? -21.975 -4.754 1.835 1.00 95.69 146 VAL A C 1
ATOM 1175 O O . VAL A 1 146 ? -22.338 -4.244 0.775 1.00 95.69 146 VAL A O 1
ATOM 1178 N N . MET A 1 147 ? -20.683 -4.893 2.140 1.00 93.44 147 MET A N 1
ATOM 1179 C CA . MET A 1 147 ? -19.603 -4.390 1.291 1.00 93.44 147 MET A CA 1
ATOM 1180 C C . MET A 1 147 ? -19.637 -4.950 -0.153 1.00 93.44 147 MET A C 1
ATOM 1182 O O . MET A 1 147 ? -19.704 -4.145 -1.084 1.00 93.44 147 MET A O 1
ATOM 1186 N N . PRO A 1 148 ? -19.647 -6.276 -0.413 1.00 92.62 148 PRO A N 1
ATOM 1187 C CA . PRO A 1 148 ? -19.741 -6.821 -1.767 1.00 92.62 148 PRO A CA 1
ATOM 1188 C C . PRO A 1 148 ? -21.075 -6.503 -2.446 1.00 92.62 148 PRO A C 1
ATOM 1190 O O . PRO A 1 148 ? -21.078 -6.252 -3.650 1.00 92.62 148 PRO A O 1
ATOM 1193 N N . VAL A 1 149 ? -22.185 -6.435 -1.701 1.00 96.25 149 VAL A N 1
ATOM 1194 C CA . VAL A 1 149 ? -23.491 -6.024 -2.250 1.00 96.25 149 VAL A CA 1
ATOM 1195 C C . VAL A 1 149 ? -23.425 -4.616 -2.853 1.00 96.25 149 VAL A C 1
ATOM 1197 O O . VAL A 1 149 ? -24.047 -4.368 -3.883 1.00 96.25 149 VAL A O 1
ATOM 1200 N N . ILE A 1 150 ? -22.622 -3.715 -2.279 1.00 94.94 150 ILE A N 1
ATOM 1201 C CA . ILE A 1 150 ? -22.381 -2.369 -2.821 1.00 94.94 150 ILE A CA 1
ATOM 1202 C C . ILE A 1 150 ? -21.314 -2.389 -3.931 1.00 94.94 150 ILE A C 1
ATOM 1204 O O . ILE A 1 150 ? -21.478 -1.753 -4.975 1.00 94.94 150 ILE A O 1
ATOM 1208 N N . ILE A 1 151 ? -20.213 -3.121 -3.739 1.00 95.88 151 ILE A N 1
ATOM 1209 C CA . ILE A 1 151 ? -19.058 -3.103 -4.651 1.00 95.88 151 ILE A CA 1
ATO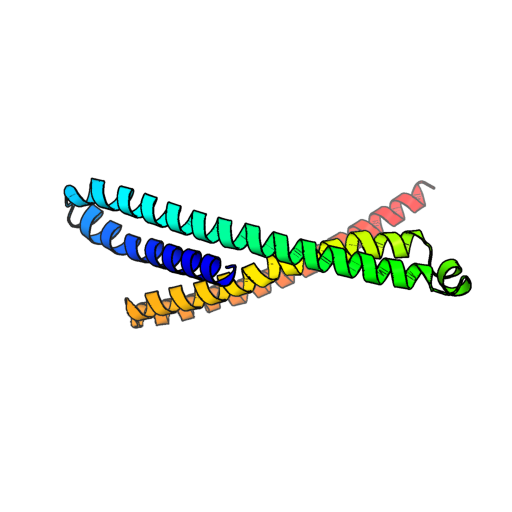M 1210 C C . ILE A 1 151 ? -19.360 -3.785 -5.994 1.00 95.88 151 ILE A C 1
ATOM 1212 O O . ILE A 1 151 ? -18.984 -3.262 -7.042 1.00 95.88 151 ILE A O 1
ATOM 1216 N N . VAL A 1 152 ? -20.030 -4.939 -6.005 1.00 96.25 152 VAL A N 1
ATOM 1217 C CA . VAL A 1 152 ? -20.315 -5.705 -7.234 1.00 96.25 152 VAL A CA 1
ATOM 1218 C C . VAL A 1 152 ? -21.083 -4.886 -8.288 1.00 96.25 152 VAL A C 1
ATOM 1220 O O . VAL A 1 152 ? -20.610 -4.813 -9.432 1.00 96.25 152 VAL A O 1
ATOM 1223 N N . PRO A 1 153 ? -22.217 -4.225 -7.971 1.00 95.75 153 PRO A N 1
ATOM 1224 C CA . PRO A 1 153 ? -22.911 -3.386 -8.945 1.00 95.75 153 PRO A CA 1
ATOM 1225 C C . PRO A 1 153 ? -22.063 -2.181 -9.362 1.00 95.75 153 PRO A C 1
ATOM 1227 O O . PRO A 1 153 ? -22.039 -1.835 -10.545 1.00 95.75 153 PRO A O 1
ATOM 1230 N N . LEU A 1 154 ? -21.290 -1.596 -8.444 1.00 96.56 154 LEU A N 1
ATOM 1231 C CA . LEU A 1 154 ? -20.388 -0.484 -8.749 1.00 96.56 154 LEU A CA 1
ATOM 1232 C C . LEU A 1 154 ? -19.294 -0.881 -9.755 1.00 96.56 154 LEU A C 1
ATOM 1234 O O . LEU A 1 154 ? -19.015 -0.135 -10.700 1.00 96.56 154 LEU A O 1
ATOM 1238 N N . ILE A 1 155 ? -18.726 -2.086 -9.635 1.00 96.75 155 ILE A N 1
ATOM 1239 C CA . ILE A 1 155 ? -17.778 -2.636 -10.616 1.00 96.75 155 ILE A CA 1
ATOM 1240 C C . ILE A 1 155 ? -18.460 -2.817 -11.977 1.00 96.75 155 ILE A C 1
ATOM 1242 O O . ILE A 1 155 ? -17.864 -2.499 -13.009 1.00 96.75 155 ILE A O 1
ATOM 1246 N N . SER A 1 156 ? -19.701 -3.309 -12.001 1.00 96.00 156 SER A N 1
ATOM 1247 C CA . SER A 1 156 ? -20.469 -3.485 -13.241 1.00 96.00 156 SER A CA 1
ATOM 1248 C C . SER A 1 156 ? -20.693 -2.150 -13.962 1.00 96.00 156 SER A C 1
ATOM 1250 O O . SER A 1 156 ? -20.388 -2.020 -15.153 1.00 96.00 156 SER A O 1
ATOM 1252 N N . ILE A 1 157 ? -21.115 -1.123 -13.220 1.00 97.38 157 ILE A N 1
ATOM 1253 C CA . ILE A 1 157 ? -21.280 0.246 -13.725 1.00 97.38 157 ILE A CA 1
ATOM 1254 C C . ILE A 1 157 ? -19.949 0.781 -14.260 1.00 97.38 157 ILE A C 1
ATOM 1256 O O . ILE A 1 157 ? -19.890 1.265 -15.390 1.00 97.38 157 ILE A O 1
ATOM 1260 N N . THR A 1 158 ? -18.858 0.623 -13.507 1.00 96.94 158 THR A N 1
ATOM 1261 C CA . THR A 1 158 ? -17.521 1.082 -13.916 1.00 96.94 158 THR A CA 1
ATOM 1262 C C . THR A 1 158 ? -17.057 0.412 -15.212 1.00 96.94 158 THR A C 1
ATOM 1264 O O . THR A 1 158 ? -16.542 1.076 -16.114 1.00 96.94 158 THR A O 1
ATOM 1267 N N . LYS A 1 159 ? -17.278 -0.902 -15.361 1.00 96.56 159 LYS A N 1
ATOM 1268 C CA . LYS A 1 159 ? -16.965 -1.634 -16.600 1.00 96.56 159 LYS A CA 1
ATOM 1269 C C . LYS A 1 159 ? -17.788 -1.117 -17.780 1.00 96.56 159 LYS A C 1
ATOM 1271 O O . LYS A 1 159 ? -17.247 -0.962 -18.877 1.00 96.56 159 LYS A O 1
ATOM 1276 N N . ARG A 1 160 ? -19.074 -0.825 -17.568 1.00 96.44 160 ARG A N 1
ATOM 1277 C CA . ARG A 1 160 ? -19.950 -0.253 -18.600 1.00 96.44 160 ARG A CA 1
ATOM 1278 C C . ARG A 1 160 ? -19.494 1.147 -19.012 1.00 96.44 160 ARG A C 1
ATOM 1280 O O . ARG A 1 160 ? -19.386 1.404 -20.208 1.00 96.44 160 ARG A O 1
ATOM 1287 N N . LEU A 1 161 ? -19.167 2.009 -18.051 1.00 96.88 161 LEU A N 1
ATOM 1288 C CA . LEU A 1 161 ? -18.647 3.354 -18.306 1.00 96.88 161 LEU A CA 1
ATOM 1289 C C . LEU A 1 161 ? -17.338 3.317 -19.098 1.00 96.88 161 LEU A C 1
ATOM 1291 O O . LEU A 1 161 ? -17.226 4.019 -20.099 1.00 96.88 161 LEU A O 1
ATOM 1295 N N . LYS A 1 162 ? -16.390 2.441 -18.734 1.00 95.69 162 LYS A N 1
ATOM 1296 C CA . LYS A 1 162 ? -15.153 2.256 -19.511 1.00 95.69 162 LYS A CA 1
ATOM 1297 C C . LYS A 1 162 ? -15.442 1.870 -20.962 1.00 95.69 162 LYS A C 1
ATOM 1299 O O . LYS A 1 162 ? -14.880 2.471 -21.868 1.00 95.69 162 LYS A O 1
ATOM 1304 N N . ARG A 1 163 ? -16.352 0.917 -21.204 1.00 96.44 163 ARG A N 1
ATOM 1305 C CA . ARG A 1 163 ? -16.743 0.528 -22.574 1.00 96.44 163 ARG A CA 1
ATOM 1306 C C . ARG A 1 163 ? -17.350 1.690 -23.364 1.00 96.44 163 ARG A C 1
ATOM 1308 O O . ARG A 1 163 ? -17.032 1.846 -24.538 1.00 96.44 163 ARG A O 1
ATOM 1315 N N . LEU A 1 164 ? -18.214 2.492 -22.741 1.00 96.44 164 LEU A N 1
ATOM 1316 C CA . LEU A 1 164 ? -18.803 3.672 -23.385 1.00 96.44 164 LEU A CA 1
ATOM 1317 C C . LEU A 1 164 ? -17.746 4.740 -23.688 1.00 96.44 164 LEU A C 1
ATOM 1319 O O . LEU A 1 164 ? -17.757 5.310 -24.773 1.00 96.44 164 LEU A O 1
ATOM 1323 N N . SER A 1 165 ? -16.805 4.958 -22.768 1.00 96.25 165 SER A N 1
ATOM 1324 C CA . SER A 1 165 ? -15.683 5.878 -22.961 1.00 96.25 165 SER A CA 1
ATOM 1325 C C . SER A 1 165 ? -14.799 5.460 -24.139 1.00 96.25 165 SER A C 1
ATOM 1327 O O . SER A 1 165 ? -14.523 6.297 -24.993 1.00 96.25 165 SER A O 1
ATOM 1329 N N . TYR A 1 166 ? -14.455 4.171 -24.265 1.00 96.31 166 TYR A N 1
ATOM 1330 C CA . TYR A 1 166 ? -13.709 3.667 -25.426 1.00 96.31 166 TYR A CA 1
ATOM 1331 C C . TYR A 1 166 ? -14.442 3.904 -26.750 1.00 96.31 166 TYR A C 1
ATOM 1333 O O . TYR A 1 166 ? -13.838 4.401 -27.693 1.00 96.31 166 TYR A O 1
ATOM 1341 N N . ARG A 1 167 ? -15.751 3.622 -26.810 1.00 95.94 167 ARG A N 1
ATOM 1342 C CA . ARG A 1 167 ? -16.557 3.874 -28.019 1.00 95.94 167 ARG A CA 1
ATOM 1343 C C . ARG A 1 167 ? -16.631 5.357 -28.379 1.00 95.94 167 ARG A C 1
ATOM 1345 O O . ARG A 1 167 ? -16.600 5.704 -29.552 1.00 95.94 167 ARG A O 1
ATOM 1352 N N . SER A 1 168 ? -16.736 6.230 -27.378 1.00 95.81 168 SER A N 1
ATOM 1353 C CA . SER A 1 168 ? -16.713 7.681 -27.589 1.00 95.81 168 SER A CA 1
ATOM 1354 C C . SER A 1 168 ? -15.361 8.138 -28.147 1.00 95.81 168 SER A C 1
ATOM 1356 O O . SER A 1 168 ? -15.311 8.917 -29.095 1.00 95.81 168 SER A O 1
ATOM 1358 N N . GLN A 1 169 ? -14.261 7.595 -27.614 1.00 95.88 169 GLN A N 1
ATOM 1359 C CA . GLN A 1 169 ? -12.912 7.893 -28.091 1.00 95.88 169 GLN A CA 1
ATOM 1360 C C . GLN A 1 169 ? -12.699 7.441 -29.542 1.00 95.88 169 GLN A C 1
ATOM 1362 O O . GLN A 1 169 ? -12.128 8.189 -30.329 1.00 95.88 169 GLN A O 1
ATOM 1367 N N . GLU A 1 170 ? -13.191 6.254 -29.900 1.00 95.94 170 GLU A N 1
ATOM 1368 C CA . GLU A 1 170 ? -13.158 5.725 -31.269 1.00 95.94 170 GLU A CA 1
ATOM 1369 C C . GLU A 1 170 ? -13.938 6.631 -32.233 1.00 95.94 170 GLU A C 1
ATOM 1371 O O . GLU A 1 170 ? -13.411 7.041 -33.261 1.00 95.94 170 GLU A O 1
ATOM 1376 N N . LYS A 1 171 ? -15.149 7.061 -31.855 1.00 95.62 171 LYS A N 1
ATOM 1377 C CA . LYS A 1 171 ? -15.944 7.983 -32.680 1.00 95.62 171 LYS A CA 1
ATOM 1378 C C . LYS A 1 171 ? -15.319 9.363 -32.835 1.00 95.62 171 LYS A C 1
ATOM 1380 O O . LYS A 1 171 ? -15.389 9.933 -33.919 1.00 95.62 171 LYS A O 1
ATOM 1385 N N . ASN A 1 172 ? -14.691 9.893 -31.790 1.00 95.75 172 ASN A N 1
ATOM 1386 C CA . ASN A 1 172 ? -13.936 11.138 -31.907 1.00 95.75 172 ASN A CA 1
ATOM 1387 C C . ASN A 1 172 ? -12.727 10.981 -32.837 1.00 95.75 172 ASN A C 1
ATOM 1389 O O . ASN A 1 172 ? -12.468 11.884 -33.627 1.00 95.75 172 ASN A O 1
ATOM 1393 N N . ALA A 1 173 ? -12.015 9.850 -32.784 1.00 94.94 173 ALA A N 1
ATOM 1394 C CA . ALA A 1 173 ? -10.920 9.571 -33.710 1.00 94.94 173 ALA A CA 1
ATOM 1395 C C . ALA A 1 173 ? -11.417 9.519 -35.166 1.00 94.94 173 ALA A C 1
ATOM 1397 O O . ALA A 1 173 ? -10.848 10.205 -36.009 1.00 94.94 173 ALA A O 1
ATOM 1398 N N . ASP A 1 174 ? -12.530 8.820 -35.431 1.00 95.81 174 ASP A N 1
ATOM 1399 C CA . ASP A 1 174 ? -13.163 8.765 -36.759 1.00 95.81 174 ASP A CA 1
ATOM 1400 C C . ASP A 1 174 ? -13.492 10.172 -37.301 1.00 95.81 174 ASP A C 1
ATOM 1402 O O . ASP A 1 174 ? -13.240 10.477 -38.469 1.00 95.81 174 ASP A O 1
ATOM 1406 N N . VAL A 1 175 ? -14.067 11.045 -36.460 1.00 95.62 175 VAL A N 1
ATOM 1407 C CA . VAL A 1 175 ? -14.405 12.431 -36.834 1.00 95.62 175 VAL A CA 1
ATOM 1408 C C . VAL A 1 175 ? -13.147 13.239 -37.145 1.00 95.62 175 VAL A C 1
ATOM 1410 O O . VAL A 1 175 ? -13.122 13.952 -38.147 1.00 95.62 175 VAL A O 1
ATOM 1413 N N . MET A 1 176 ? -12.101 13.116 -36.324 1.00 94.81 176 MET A N 1
ATOM 1414 C CA . MET A 1 176 ? -10.835 13.820 -36.549 1.00 94.81 176 MET A CA 1
ATOM 1415 C C . MET A 1 176 ? -10.173 13.383 -37.855 1.00 94.81 176 MET A C 1
ATOM 1417 O O . MET A 1 176 ? -9.760 14.243 -38.626 1.00 94.81 176 MET A O 1
ATOM 1421 N N . THR A 1 177 ? -10.147 12.079 -38.152 1.00 95.31 177 THR A N 1
ATOM 1422 C CA . THR A 1 177 ? -9.633 11.556 -39.426 1.00 95.31 177 THR A CA 1
ATOM 1423 C C . THR A 1 177 ? -10.376 12.158 -40.618 1.00 95.31 177 THR A C 1
ATOM 1425 O O . THR A 1 177 ? -9.737 12.675 -41.530 1.00 95.31 177 THR A O 1
ATOM 1428 N N . ARG A 1 178 ? -11.716 12.180 -40.586 1.00 94.38 178 ARG A N 1
ATOM 1429 C CA . ARG A 1 178 ? -12.524 12.776 -41.666 1.00 94.38 178 ARG A CA 1
ATOM 1430 C C . ARG A 1 178 ? -12.296 14.276 -41.824 1.00 94.38 178 ARG A C 1
ATOM 1432 O O . ARG A 1 178 ? -12.265 14.767 -42.944 1.00 94.38 178 ARG A O 1
ATOM 1439 N N . LEU A 1 179 ? -12.144 15.017 -40.726 1.00 93.75 179 LEU A N 1
ATOM 1440 C CA . LEU A 1 179 ? -11.804 16.439 -40.801 1.00 93.75 179 LEU A CA 1
ATOM 1441 C C . LEU A 1 179 ? -10.437 16.634 -41.462 1.00 93.75 179 LEU A C 1
ATOM 1443 O O . LEU A 1 179 ? -10.315 17.472 -42.348 1.00 93.75 179 LEU A O 1
ATOM 1447 N N . THR A 1 180 ? -9.429 15.842 -41.085 1.00 94.38 180 THR A N 1
ATOM 1448 C CA . THR A 1 180 ? -8.104 15.888 -41.722 1.00 94.38 180 THR A CA 1
ATOM 1449 C C . THR A 1 180 ? -8.168 15.582 -43.221 1.00 94.38 180 THR A C 1
ATOM 1451 O O . THR A 1 180 ? -7.464 16.232 -43.984 1.00 94.38 180 THR A O 1
ATOM 1454 N N . GLU A 1 181 ? -9.022 14.650 -43.656 1.00 92.12 181 GLU A N 1
ATOM 1455 C CA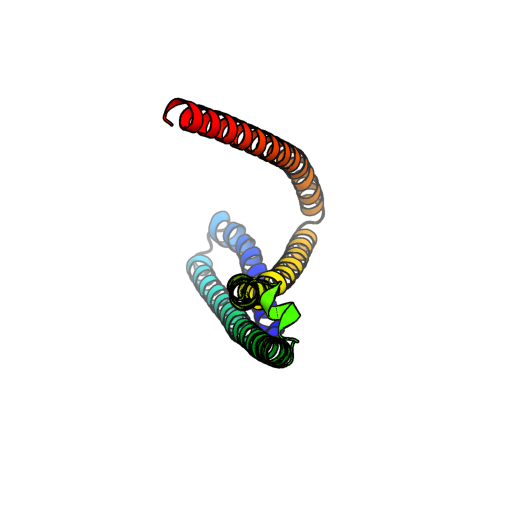 . GLU A 1 181 ? -9.244 14.367 -45.084 1.00 92.12 181 GLU A CA 1
ATOM 1456 C C . GLU A 1 181 ? -9.878 15.539 -45.847 1.00 92.12 181 GLU A C 1
ATOM 1458 O O . GLU A 1 181 ? -9.571 15.720 -47.014 1.00 92.12 181 GLU A O 1
ATOM 1463 N N . VAL A 1 182 ? -10.752 16.335 -45.219 1.00 93.31 182 VAL A N 1
ATOM 1464 C CA . VAL A 1 182 ? -11.408 17.488 -45.874 1.00 93.31 182 VAL A CA 1
ATOM 1465 C C . VAL A 1 182 ? -10.470 18.693 -46.014 1.00 93.31 182 VAL A C 1
ATOM 1467 O O . VAL A 1 182 ? -10.641 19.495 -46.929 1.00 93.31 182 VAL A O 1
ATOM 1470 N N . PHE A 1 183 ? -9.518 18.859 -45.091 1.00 85.50 183 PHE A N 1
ATOM 1471 C CA . PHE A 1 183 ? -8.579 19.988 -45.089 1.00 85.50 183 PHE A CA 1
ATOM 1472 C C . PHE A 1 183 ? -7.297 19.752 -45.909 1.00 85.50 183 PHE A C 1
ATOM 1474 O O . PHE A 1 183 ? -6.543 20.709 -46.095 1.00 85.50 183 PHE A O 1
ATOM 1481 N N . ASN A 1 184 ? -7.048 18.524 -46.374 1.00 70.81 184 ASN A N 1
ATOM 1482 C CA . ASN A 1 184 ? -5.954 18.166 -47.289 1.00 70.81 184 ASN A CA 1
ATOM 1483 C C . ASN A 1 184 ? -6.455 18.066 -48.732 1.00 70.81 184 ASN A C 1
ATOM 1485 O O . ASN A 1 184 ? -5.667 18.420 -49.636 1.00 70.81 184 ASN A O 1
#